Protein AF-A0A6J6LNV3-F1 (afdb_monomer_lite)

InterPro domains:
  IPR013595 Peptidase S33 tripeptidyl aminopeptidase-like, C-terminal [PF08386] (164-241)
  IPR029058 Alpha/Beta hydrolase fold [G3DSA:3.40.50.1820] (48-220)
  IPR029058 Alpha/Beta hydrolase fold [SSF53474] (156-216)

Sequence (371 aa):
MGFDETYNRFGAWCEGNDKCAFTTTDFNADWLALEKELDKNSIVTKSGRFVNHEVLDTATIQAFYGESSWPTLAKALQNARNGKGAGLLALADEYNGRDKKGRYATSSDSRPIINCASGIVDKGSKNPAQMLKTAKEKAPWYYRDAEKSWFEESDCGEPYDDVEPIALKYSGDASIVVIGGEKDPATPFRWAEKMSKNLKGSVLVKFTGEGHGSVGSNVCTSKVARKVFVNKELPTVGKECGVDVPLTEPTWWASTIRNVPGEKFSRFDFGSYFGFPIEEFYSEFFAVKGDVPTTRTAVLSVMEKRGLVNLAPQNDGIDAYIFFENPSKVDEFVGIGFYSEADLAEYELNGNDGPFPGGSTLVVVYTYPLD

Structure (mmCIF, N/CA/C/O backbone):
data_AF-A0A6J6LNV3-F1
#
_entry.id   AF-A0A6J6LNV3-F1
#
loop_
_atom_site.group_PDB
_atom_site.id
_atom_site.type_symbol
_atom_site.label_atom_id
_atom_site.label_alt_id
_atom_site.label_comp_id
_atom_site.label_asym_id
_atom_site.label_entity_id
_atom_site.label_seq_id
_atom_site.pdbx_PDB_ins_code
_atom_site.Cartn_x
_atom_site.Cartn_y
_atom_site.Cartn_z
_atom_site.occupancy
_atom_site.B_iso_or_equiv
_atom_site.auth_seq_id
_atom_site.auth_comp_id
_atom_site.auth_asym_id
_atom_site.auth_atom_id
_atom_site.pdbx_PDB_model_num
ATOM 1 N N . MET A 1 1 ? 11.128 9.297 -8.068 1.00 84.75 1 MET A N 1
ATOM 2 C CA . MET A 1 1 ? 9.881 9.889 -8.608 1.00 84.75 1 MET A CA 1
ATOM 3 C C . MET A 1 1 ? 8.665 9.179 -8.031 1.00 84.75 1 MET A C 1
ATOM 5 O O . MET A 1 1 ? 7.998 9.809 -7.236 1.00 84.75 1 MET A O 1
ATOM 9 N N . GLY A 1 2 ? 8.422 7.887 -8.301 1.00 94.62 2 GLY A N 1
ATOM 10 C CA . GLY A 1 2 ? 7.208 7.198 -7.816 1.00 94.62 2 GLY A CA 1
ATOM 11 C C . GLY A 1 2 ? 6.971 7.271 -6.297 1.00 94.62 2 GLY A C 1
ATOM 12 O O . GLY A 1 2 ? 5.893 7.677 -5.866 1.00 94.62 2 GLY A O 1
ATOM 13 N N . PHE A 1 3 ? 7.984 6.974 -5.475 1.00 97.50 3 PHE A N 1
ATOM 14 C CA . PHE A 1 3 ? 7.884 7.136 -4.014 1.00 97.50 3 PHE A CA 1
ATOM 15 C C . PHE A 1 3 ? 7.635 8.583 -3.562 1.00 97.50 3 PHE A C 1
ATOM 17 O O . PHE A 1 3 ? 6.888 8.799 -2.619 1.00 97.50 3 PHE A O 1
ATOM 24 N N . ASP A 1 4 ? 8.202 9.571 -4.252 1.00 97.62 4 ASP A N 1
ATOM 25 C CA . ASP A 1 4 ? 8.023 10.994 -3.932 1.00 97.62 4 ASP A CA 1
ATOM 26 C C . ASP A 1 4 ? 6.604 11.476 -4.254 1.00 97.62 4 ASP A C 1
ATOM 28 O O . ASP A 1 4 ? 5.954 12.165 -3.475 1.00 97.62 4 ASP A O 1
ATOM 32 N N . GLU A 1 5 ? 6.059 11.037 -5.385 1.00 97.00 5 GLU A N 1
ATOM 33 C CA . GLU A 1 5 ? 4.664 11.301 -5.719 1.00 97.00 5 GLU A CA 1
ATOM 34 C C . GLU A 1 5 ? 3.717 10.601 -4.732 1.00 97.00 5 GLU A C 1
ATOM 36 O O . GLU A 1 5 ? 2.702 11.179 -4.349 1.00 97.00 5 GLU A O 1
ATOM 41 N N . THR A 1 6 ? 4.060 9.391 -4.277 1.00 97.94 6 THR A N 1
ATOM 42 C CA . THR A 1 6 ? 3.284 8.660 -3.257 1.00 97.94 6 THR A CA 1
ATOM 43 C C . THR A 1 6 ? 3.341 9.360 -1.904 1.00 97.94 6 THR A C 1
ATOM 45 O O . THR A 1 6 ? 2.311 9.487 -1.255 1.00 97.94 6 THR A O 1
ATOM 48 N N . TYR A 1 7 ? 4.500 9.901 -1.522 1.00 98.44 7 TYR A N 1
ATOM 49 C CA . TYR A 1 7 ? 4.661 10.738 -0.335 1.00 98.44 7 TYR A CA 1
ATOM 50 C C . TYR A 1 7 ? 3.723 11.949 -0.360 1.00 98.44 7 TYR A C 1
ATOM 52 O O . TYR A 1 7 ? 2.977 12.178 0.590 1.00 98.44 7 TYR A O 1
ATOM 60 N N .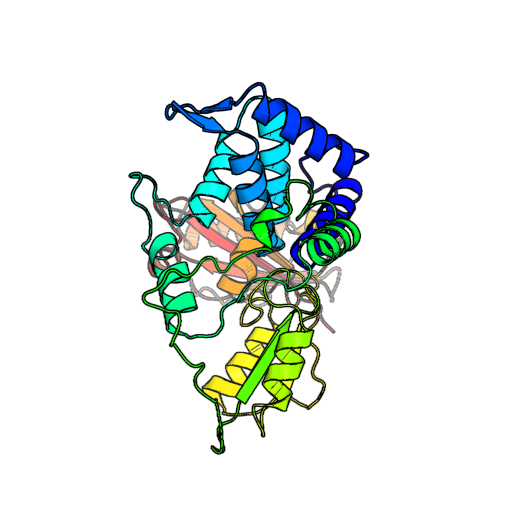 ASN A 1 8 ? 3.673 12.663 -1.487 1.00 97.56 8 ASN A N 1
ATOM 61 C CA . ASN A 1 8 ? 2.768 13.800 -1.656 1.00 97.56 8 ASN A CA 1
ATOM 62 C C . ASN A 1 8 ? 1.285 13.383 -1.614 1.00 97.56 8 ASN A C 1
ATOM 64 O O . ASN A 1 8 ? 0.464 14.080 -1.019 1.00 97.56 8 ASN A O 1
ATOM 68 N N . ARG A 1 9 ? 0.924 12.236 -2.210 1.00 97.62 9 ARG A N 1
ATOM 69 C CA . ARG A 1 9 ? -0.453 11.709 -2.161 1.00 97.62 9 ARG A CA 1
ATOM 70 C C . ARG A 1 9 ? -0.848 11.244 -0.762 1.00 97.62 9 ARG A C 1
ATOM 72 O O . ARG A 1 9 ? -1.972 11.513 -0.350 1.00 97.62 9 ARG A O 1
ATOM 79 N N . PHE A 1 10 ? 0.065 10.621 -0.021 1.00 98.06 10 PHE A N 1
ATOM 80 C CA . PHE A 1 10 ? -0.141 10.270 1.381 1.00 98.06 10 PHE A CA 1
ATOM 81 C C . PHE A 1 10 ? -0.314 11.518 2.252 1.00 98.06 10 PHE A C 1
ATOM 83 O O . PHE A 1 10 ? -1.210 11.542 3.090 1.00 98.06 10 PHE A O 1
ATOM 90 N N . GLY A 1 11 ? 0.477 12.570 2.023 1.00 97.94 11 GLY A N 1
ATOM 91 C CA . GLY A 1 11 ? 0.313 13.852 2.712 1.00 97.94 11 GLY A CA 1
ATOM 92 C C . GLY A 1 11 ? -1.060 14.475 2.466 1.00 97.94 11 GLY A C 1
ATOM 93 O O . GLY A 1 11 ? -1.784 14.754 3.419 1.00 97.94 11 GLY A O 1
ATOM 94 N N . ALA A 1 12 ? -1.475 14.574 1.199 1.00 97.06 12 ALA A N 1
ATOM 95 C CA . ALA A 1 12 ? -2.799 15.078 0.832 1.00 97.06 12 ALA A CA 1
ATOM 96 C C . ALA A 1 12 ? -3.941 14.211 1.393 1.00 97.06 12 ALA A C 1
ATOM 98 O O . ALA A 1 12 ? -4.961 14.732 1.847 1.00 97.06 12 ALA A O 1
ATOM 99 N N . TRP A 1 13 ? -3.772 12.884 1.389 1.00 96.06 13 TRP A N 1
ATOM 100 C CA . TRP A 1 13 ? -4.698 11.969 2.050 1.00 96.06 13 TRP A CA 1
ATOM 101 C C . TRP A 1 13 ? -4.756 12.250 3.548 1.00 96.06 13 TRP A C 1
ATOM 103 O O . TRP A 1 13 ? -5.843 12.337 4.103 1.00 96.06 13 TRP A O 1
ATOM 113 N N . CYS A 1 14 ? -3.614 12.448 4.200 1.00 96.62 14 CYS A N 1
ATOM 114 C CA . CYS A 1 14 ? -3.575 12.650 5.636 1.00 96.62 14 CYS A CA 1
ATOM 115 C C . CYS A 1 14 ? -4.240 13.961 6.077 1.00 96.62 14 CYS A C 1
ATOM 117 O O . CYS A 1 14 ? -4.985 13.979 7.053 1.00 96.62 14 CYS A O 1
ATOM 119 N N . GLU A 1 15 ? -4.018 15.041 5.331 1.00 95.81 15 GLU A N 1
ATOM 120 C CA . GLU A 1 15 ? -4.605 16.357 5.600 1.00 95.81 15 GLU A CA 1
ATOM 121 C C . GLU A 1 15 ? -6.127 16.388 5.367 1.00 95.81 15 GLU A C 1
ATOM 123 O O . GLU A 1 15 ? -6.836 17.178 5.991 1.00 95.81 15 GLU A O 1
ATOM 128 N N . GLY A 1 16 ? -6.640 15.532 4.474 1.00 92.44 16 GLY A N 1
ATOM 129 C CA . GLY A 1 16 ? -8.045 15.518 4.056 1.00 92.44 16 GLY A CA 1
ATOM 130 C C . GLY A 1 16 ? -8.889 14.344 4.562 1.00 92.44 16 GLY A C 1
ATOM 131 O O . GLY A 1 16 ? -10.068 14.271 4.211 1.00 92.44 16 GLY A O 1
ATOM 132 N N . ASN A 1 17 ? -8.327 13.407 5.333 1.00 90.81 17 ASN A N 1
ATOM 133 C CA . ASN A 1 17 ? -8.993 12.150 5.690 1.00 90.81 17 ASN A CA 1
ATOM 134 C C . ASN A 1 17 ? -9.024 11.912 7.207 1.00 90.81 17 ASN A C 1
ATOM 136 O O . ASN A 1 17 ? -7.994 11.907 7.876 1.00 90.81 17 ASN A O 1
ATOM 140 N N . ASP A 1 18 ? -10.212 11.628 7.743 1.00 89.44 18 ASP A N 1
ATOM 141 C CA . ASP A 1 18 ? -10.452 11.368 9.169 1.00 89.44 18 ASP A CA 1
ATOM 142 C C . ASP A 1 18 ? -9.799 10.073 9.683 1.00 89.44 18 ASP A C 1
ATOM 144 O O . ASP A 1 18 ? -9.584 9.915 10.887 1.00 89.44 18 ASP A O 1
ATOM 148 N N . LYS A 1 19 ? -9.429 9.158 8.780 1.00 88.56 19 LYS A N 1
ATOM 149 C CA . LYS A 1 19 ? -8.657 7.954 9.105 1.00 88.56 19 LYS A CA 1
ATOM 150 C C . LYS A 1 19 ? -7.171 8.238 9.309 1.00 88.56 19 LYS A C 1
ATOM 152 O O . LYS A 1 19 ? -6.459 7.343 9.777 1.00 88.56 19 LYS A O 1
ATOM 157 N N . CYS A 1 20 ? -6.672 9.434 8.982 1.00 96.31 20 CYS A N 1
ATOM 158 C CA . CYS A 1 20 ? -5.293 9.771 9.296 1.00 96.31 20 CYS A CA 1
ATOM 159 C C . CYS A 1 20 ? -5.138 10.079 10.785 1.00 96.31 20 CYS A C 1
ATOM 161 O O . CYS A 1 20 ? -5.556 11.115 11.291 1.00 96.31 20 CYS A O 1
ATOM 163 N N . ALA A 1 21 ? -4.474 9.176 11.504 1.00 97.19 21 ALA A N 1
ATOM 164 C CA . ALA A 1 21 ? -4.180 9.371 12.920 1.00 97.19 21 ALA A CA 1
ATOM 165 C C . ALA A 1 21 ? -3.034 10.370 13.179 1.00 97.19 21 ALA A C 1
ATOM 167 O O . ALA A 1 21 ? -2.779 10.703 14.336 1.00 97.19 21 ALA A O 1
ATOM 168 N N . PHE A 1 22 ? -2.322 10.821 12.141 1.00 97.81 22 PHE A N 1
ATOM 169 C CA . PHE A 1 22 ? -1.265 11.819 12.259 1.00 97.81 22 PHE A CA 1
ATOM 170 C C . PHE A 1 22 ? -1.869 13.215 12.205 1.00 97.81 22 PHE A C 1
ATOM 172 O O . PHE A 1 22 ? -2.320 13.669 11.163 1.00 97.81 22 PHE A O 1
ATOM 179 N N . THR A 1 23 ? -1.904 13.897 13.347 1.00 94.75 23 THR A N 1
ATOM 180 C CA . THR A 1 23 ? -2.484 15.237 13.425 1.00 94.75 23 THR A CA 1
ATOM 181 C C . THR A 1 23 ? -1.563 16.236 12.740 1.00 94.75 23 THR A C 1
ATOM 183 O O . THR A 1 23 ? -0.497 16.542 13.268 1.00 94.75 23 THR A O 1
ATOM 186 N N . THR A 1 24 ? -1.954 16.752 11.582 1.00 94.81 24 THR A N 1
ATOM 187 C CA . THR A 1 24 ? -1.143 17.704 10.822 1.00 94.81 24 THR A CA 1
ATOM 188 C C . THR A 1 24 ? -2.021 18.644 10.002 1.00 94.81 24 THR A C 1
ATOM 190 O O . THR A 1 24 ? -3.140 18.295 9.633 1.00 94.81 24 THR A O 1
ATOM 193 N N . THR A 1 25 ? -1.515 19.847 9.744 1.00 93.06 25 THR A N 1
ATOM 194 C CA . THR A 1 25 ? -2.078 20.803 8.773 1.00 93.06 25 THR A CA 1
ATOM 195 C C . THR A 1 25 ? -1.096 21.133 7.646 1.00 93.06 25 THR A C 1
ATOM 197 O O . THR A 1 25 ? -1.439 21.890 6.746 1.00 93.06 25 THR A O 1
ATOM 200 N N . ASP A 1 26 ? 0.133 20.625 7.752 1.00 96.81 26 ASP A N 1
ATOM 201 C CA . ASP A 1 26 ? 1.197 20.681 6.752 1.00 96.81 26 ASP A CA 1
ATOM 202 C C . ASP A 1 26 ? 2.032 19.416 6.959 1.00 96.81 26 ASP A C 1
ATOM 204 O O . ASP A 1 26 ? 2.955 19.373 7.785 1.00 96.81 26 ASP A O 1
ATOM 208 N N . PHE A 1 27 ? 1.641 18.356 6.255 1.00 97.69 27 PHE A N 1
ATOM 209 C CA . PHE A 1 27 ? 2.232 17.037 6.428 1.00 97.69 27 PHE A CA 1
ATOM 210 C C . PHE A 1 27 ? 3.742 17.061 6.182 1.00 97.69 27 PHE A C 1
ATOM 212 O O . PHE A 1 27 ? 4.508 16.443 6.923 1.00 97.69 27 PHE A O 1
ATOM 219 N N . ASN A 1 28 ? 4.179 17.808 5.167 1.00 96.94 28 ASN A N 1
ATOM 220 C CA . ASN A 1 28 ? 5.575 17.852 4.759 1.00 96.94 28 ASN A CA 1
ATOM 221 C C . ASN A 1 28 ? 6.453 18.503 5.82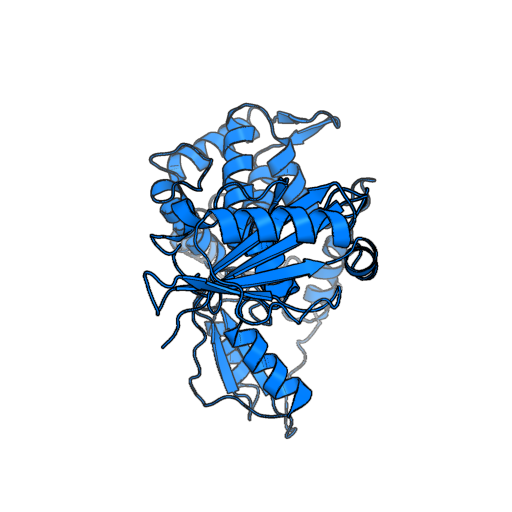7 1.00 96.94 28 ASN A C 1
ATOM 223 O O . ASN A 1 28 ? 7.502 17.956 6.175 1.00 96.94 28 ASN A O 1
ATOM 227 N N . ALA A 1 29 ? 6.028 19.650 6.362 1.00 98.00 29 ALA A N 1
ATOM 228 C CA . ALA A 1 29 ? 6.757 20.324 7.429 1.00 98.00 29 ALA A CA 1
ATOM 229 C C . ALA A 1 29 ? 6.839 19.453 8.690 1.00 98.00 29 ALA A C 1
ATOM 231 O O . ALA A 1 29 ? 7.906 19.326 9.295 1.00 98.00 29 ALA A O 1
ATOM 232 N N . ASP A 1 30 ? 5.730 18.815 9.054 1.00 98.44 30 ASP A N 1
ATOM 233 C CA . ASP A 1 30 ? 5.626 17.986 10.248 1.00 98.44 30 ASP A CA 1
ATOM 234 C C . ASP A 1 30 ? 6.432 16.685 10.165 1.00 98.44 30 ASP A C 1
ATOM 236 O O . ASP A 1 30 ? 7.032 16.266 11.160 1.00 98.44 30 ASP A O 1
ATOM 240 N N . TRP A 1 31 ? 6.456 16.043 8.997 1.00 98.50 31 TRP A N 1
ATOM 241 C CA . TRP A 1 31 ? 7.252 14.841 8.766 1.00 98.50 31 TRP A CA 1
ATOM 242 C C . TRP A 1 31 ? 8.750 15.166 8.820 1.00 98.50 31 TRP A C 1
ATOM 244 O O . TRP A 1 31 ? 9.491 14.497 9.538 1.00 98.50 31 TRP A O 1
ATOM 254 N N . LEU A 1 32 ? 9.192 16.249 8.166 1.00 98.12 32 LEU A N 1
ATOM 255 C CA . LEU A 1 32 ? 10.595 16.698 8.196 1.00 98.12 32 LEU A CA 1
ATOM 256 C C . LEU A 1 32 ? 11.027 17.197 9.586 1.00 98.12 32 LEU A C 1
ATOM 258 O O . LEU A 1 32 ? 12.196 17.102 9.958 1.00 98.12 32 LEU A O 1
ATOM 262 N N . ALA A 1 33 ? 10.105 17.746 10.379 1.00 98.44 33 ALA A N 1
ATOM 263 C CA . ALA A 1 33 ? 10.383 18.087 11.772 1.00 98.44 33 ALA A CA 1
ATOM 264 C C . ALA A 1 33 ? 10.587 16.826 12.625 1.00 98.44 33 ALA A C 1
ATOM 266 O O . ALA A 1 33 ? 11.506 16.781 13.444 1.00 98.44 33 ALA A O 1
ATOM 267 N N . LEU A 1 34 ? 9.754 15.800 12.417 1.00 98.62 34 LEU A N 1
ATOM 268 C CA . LEU A 1 34 ? 9.893 14.512 13.095 1.00 98.62 34 LEU A CA 1
ATOM 269 C C . LEU A 1 34 ? 11.197 13.808 12.707 1.00 98.62 34 LEU A C 1
ATOM 271 O O . LEU A 1 34 ? 11.885 13.303 13.585 1.00 98.62 34 LEU A O 1
ATOM 275 N N . GLU A 1 35 ? 11.555 13.806 11.426 1.00 98.44 35 GLU A N 1
ATOM 276 C CA . GLU A 1 35 ? 12.829 13.278 10.929 1.00 98.44 35 GLU A CA 1
ATOM 277 C C . GLU A 1 35 ? 14.024 13.889 11.678 1.00 98.44 35 GLU A C 1
ATOM 279 O O . GLU A 1 35 ? 14.785 13.160 12.315 1.00 98.44 35 GLU A O 1
ATOM 284 N N . LYS A 1 36 ? 14.140 15.224 11.687 1.00 98.19 36 LYS A N 1
ATOM 285 C CA . LYS A 1 36 ? 15.219 15.941 12.391 1.00 98.19 36 LYS A CA 1
ATOM 286 C C . LYS A 1 36 ? 15.246 15.655 13.888 1.00 98.19 36 LYS A C 1
ATOM 288 O O . LYS A 1 36 ? 16.318 15.583 14.490 1.00 98.19 36 LYS A O 1
ATOM 293 N N . GLU A 1 37 ? 14.075 15.520 14.507 1.00 98.50 37 GLU A N 1
ATOM 294 C CA . GLU A 1 37 ? 13.991 15.179 15.924 1.00 98.50 37 GLU A CA 1
ATOM 295 C C . GLU A 1 37 ? 14.477 13.752 16.188 1.00 98.50 37 GLU A C 1
ATOM 297 O O . GLU A 1 37 ? 15.181 13.539 17.169 1.00 98.50 37 GLU A O 1
ATOM 302 N N . LEU A 1 38 ? 14.166 12.787 15.319 1.00 98.31 38 LEU A N 1
ATOM 303 C CA . LEU A 1 38 ? 14.602 11.395 15.471 1.00 98.31 38 LEU A CA 1
ATOM 304 C C . LEU A 1 38 ? 16.092 11.189 15.161 1.00 98.31 38 LEU A C 1
ATOM 306 O O . LEU A 1 38 ? 16.711 10.317 15.779 1.00 98.31 38 LEU A O 1
ATOM 310 N N . ASP A 1 39 ? 16.670 11.976 14.250 1.00 96.19 39 ASP A N 1
ATOM 311 C CA . ASP A 1 39 ? 18.123 12.023 14.028 1.00 96.19 39 ASP A CA 1
ATOM 312 C C . ASP A 1 39 ? 18.849 12.499 15.296 1.00 96.19 39 ASP A C 1
ATOM 314 O O . ASP A 1 39 ? 19.744 11.838 15.822 1.00 96.19 39 ASP A O 1
ATOM 318 N N . LYS A 1 40 ? 18.376 13.607 15.879 1.00 97.56 40 LYS A N 1
ATOM 319 C CA . LYS A 1 40 ? 18.980 14.190 17.081 1.00 97.56 40 LYS A CA 1
ATOM 320 C C . LYS A 1 40 ? 18.712 13.380 18.354 1.00 97.56 40 LYS A C 1
ATOM 322 O O . LYS A 1 40 ? 19.596 13.236 19.196 1.00 97.56 40 LYS A O 1
ATOM 327 N N . ASN A 1 41 ? 17.478 12.914 18.526 1.00 97.62 41 ASN A N 1
ATOM 328 C CA . ASN A 1 41 ? 16.940 12.326 19.752 1.00 97.62 41 ASN A CA 1
ATOM 329 C C . ASN A 1 41 ? 16.209 11.014 19.427 1.00 97.62 41 ASN A C 1
ATOM 331 O O . ASN A 1 41 ? 14.987 10.903 19.551 1.00 97.62 41 ASN A O 1
ATOM 335 N N . SER A 1 42 ? 16.963 9.996 19.009 1.00 98.19 42 SER A N 1
ATOM 336 C CA . SER A 1 42 ? 16.388 8.699 18.647 1.00 98.19 42 SER A CA 1
ATOM 337 C C . SER A 1 42 ? 15.585 8.072 19.793 1.00 98.19 42 SER A C 1
ATOM 339 O O . SER A 1 42 ? 16.013 8.044 20.950 1.00 98.19 42 SER A O 1
ATOM 341 N N . ILE A 1 43 ? 14.431 7.490 19.468 1.00 98.56 43 ILE A N 1
ATOM 342 C CA . ILE A 1 43 ? 13.587 6.816 20.459 1.00 98.56 43 ILE A CA 1
ATOM 343 C C . ILE A 1 43 ? 14.167 5.433 20.750 1.00 98.56 43 ILE A C 1
ATOM 345 O O . ILE A 1 43 ? 14.332 4.615 19.847 1.00 98.56 43 ILE A O 1
ATOM 349 N N . VAL A 1 44 ? 14.396 5.122 22.024 1.00 97.94 44 VAL A N 1
ATOM 350 C CA . VAL A 1 44 ? 14.756 3.766 22.455 1.00 97.94 44 VAL A CA 1
ATOM 351 C C . VAL A 1 44 ? 13.481 2.988 22.765 1.00 97.94 44 VAL A C 1
ATOM 353 O O . VAL A 1 44 ? 12.730 3.309 23.685 1.00 97.94 44 VAL A O 1
ATOM 356 N N . THR A 1 45 ? 13.204 1.954 21.976 1.00 94.38 45 THR A N 1
ATOM 357 C CA . THR A 1 45 ? 12.046 1.078 22.197 1.00 94.38 45 THR A CA 1
ATOM 358 C C . THR A 1 45 ? 12.238 0.172 23.415 1.00 94.38 45 THR A C 1
ATOM 360 O O . THR A 1 45 ? 13.347 -0.020 23.907 1.00 94.38 45 THR A O 1
ATOM 363 N N . LYS A 1 46 ? 11.160 -0.484 23.873 1.00 91.56 46 LYS A N 1
ATOM 364 C CA . LYS A 1 46 ? 11.230 -1.481 24.961 1.00 91.56 46 LYS A CA 1
ATOM 365 C C . LYS A 1 46 ? 12.187 -2.643 24.672 1.00 91.56 46 LYS A C 1
ATOM 367 O O . LYS A 1 46 ? 12.674 -3.258 25.610 1.00 91.56 46 LYS A O 1
ATOM 372 N N . SER A 1 47 ? 12.454 -2.949 23.398 1.00 89.69 47 SER A N 1
ATOM 373 C CA . SER A 1 47 ? 13.431 -3.975 23.016 1.00 89.69 47 SER A CA 1
ATOM 374 C C . SER A 1 47 ? 14.878 -3.462 23.020 1.00 89.69 47 SER A C 1
ATOM 376 O O . SER A 1 47 ? 15.760 -4.178 22.563 1.00 89.69 47 SER A O 1
ATOM 378 N N . GLY A 1 48 ? 15.123 -2.211 23.426 1.00 94.38 48 GLY A N 1
ATOM 379 C CA . GLY A 1 48 ? 16.437 -1.562 23.384 1.00 94.38 48 GLY A CA 1
ATOM 380 C C . GLY A 1 48 ? 16.884 -1.110 21.990 1.00 94.38 48 GLY A C 1
ATOM 381 O O . GLY A 1 48 ? 18.003 -0.636 21.838 1.00 94.38 48 GLY A O 1
ATOM 382 N N . ARG A 1 49 ? 16.033 -1.250 20.963 1.00 97.00 49 ARG A N 1
ATOM 383 C CA . ARG A 1 49 ? 16.352 -0.832 19.590 1.00 97.00 49 ARG A CA 1
ATOM 384 C C . ARG A 1 49 ? 16.020 0.639 19.387 1.00 97.00 49 ARG A C 1
ATOM 386 O O . ARG A 1 49 ? 14.964 1.087 19.846 1.00 97.00 49 ARG A O 1
ATOM 393 N N . PHE A 1 50 ? 16.902 1.335 18.683 1.00 97.56 50 PHE A N 1
ATOM 394 C CA . PHE A 1 50 ? 16.754 2.742 18.334 1.00 97.56 50 PHE A CA 1
ATOM 395 C C . PHE A 1 50 ? 15.795 2.932 17.158 1.00 97.56 50 PHE A C 1
ATOM 397 O O . PHE A 1 50 ? 15.732 2.103 16.252 1.00 97.56 50 PHE A O 1
ATOM 404 N N . VAL A 1 51 ? 15.065 4.042 17.189 1.00 98.50 51 VAL A N 1
ATOM 405 C CA . VAL A 1 51 ? 14.258 4.566 16.087 1.00 98.50 51 VAL A CA 1
ATOM 406 C C . VAL A 1 51 ? 14.765 5.975 15.807 1.00 98.50 51 VAL A C 1
ATOM 408 O O . VAL A 1 51 ? 14.506 6.888 16.591 1.00 98.50 51 VAL A O 1
ATOM 411 N N . ASN A 1 52 ? 15.540 6.099 14.734 1.00 98.19 52 ASN A N 1
ATOM 412 C CA . ASN A 1 52 ? 16.134 7.331 14.210 1.00 98.19 52 ASN A CA 1
ATOM 413 C C . ASN A 1 52 ? 15.487 7.700 12.858 1.00 98.19 52 ASN A C 1
ATOM 415 O O . ASN A 1 52 ? 14.481 7.087 12.479 1.00 98.19 52 ASN A O 1
ATOM 419 N N . HIS A 1 53 ? 16.038 8.680 12.130 1.00 96.88 53 HIS A N 1
ATOM 420 C CA . HIS A 1 53 ? 15.502 9.063 10.816 1.00 96.88 53 HIS A CA 1
ATOM 421 C C . HIS A 1 53 ? 15.523 7.909 9.802 1.00 96.88 53 HIS A C 1
ATOM 423 O O . HIS A 1 53 ? 14.548 7.735 9.086 1.00 96.88 53 HIS A O 1
ATOM 429 N N . GLU A 1 54 ? 16.546 7.045 9.806 1.00 97.31 54 GLU A N 1
ATOM 430 C CA . GLU A 1 54 ? 16.645 5.922 8.853 1.00 97.31 54 GLU A CA 1
ATOM 431 C C . GLU A 1 54 ? 15.489 4.927 9.028 1.00 97.31 54 GLU A C 1
ATOM 433 O O . GLU A 1 54 ? 14.919 4.408 8.064 1.00 97.31 54 GLU A O 1
ATOM 438 N N . VAL A 1 55 ? 15.093 4.676 10.282 1.00 98.50 55 VAL A N 1
ATOM 439 C CA . VAL A 1 55 ? 13.919 3.847 10.588 1.00 98.50 55 VAL A CA 1
ATOM 440 C C . VAL A 1 55 ? 12.634 4.537 10.126 1.00 98.50 55 VAL A C 1
ATOM 442 O O . VAL A 1 55 ? 11.738 3.859 9.626 1.00 98.50 55 VAL A O 1
ATOM 445 N N . LEU A 1 56 ? 12.532 5.862 10.272 1.00 98.75 56 LEU A N 1
ATOM 446 C CA . LEU A 1 56 ? 11.394 6.636 9.771 1.00 98.75 56 LEU A CA 1
ATOM 447 C C . LEU A 1 56 ? 11.288 6.556 8.238 1.00 98.75 56 LEU A C 1
ATOM 449 O O . LEU A 1 56 ? 10.193 6.296 7.731 1.00 98.75 56 LEU A O 1
ATOM 453 N N . ASP A 1 57 ? 12.392 6.727 7.512 1.00 98.31 57 ASP A N 1
ATOM 454 C CA . ASP A 1 57 ? 12.438 6.601 6.051 1.00 98.31 57 ASP A CA 1
ATOM 455 C C . ASP A 1 57 ? 12.039 5.207 5.593 1.00 98.31 57 ASP A C 1
ATOM 457 O O . ASP A 1 57 ? 11.126 5.052 4.781 1.00 98.31 57 ASP A O 1
ATOM 461 N N . THR A 1 58 ? 12.669 4.184 6.170 1.00 98.38 58 THR A N 1
ATOM 462 C CA . THR A 1 58 ? 12.396 2.784 5.830 1.00 98.38 58 THR A CA 1
ATOM 463 C C . THR A 1 58 ? 10.927 2.439 6.079 1.00 98.38 58 THR A C 1
ATOM 465 O O . THR A 1 58 ? 10.278 1.827 5.233 1.00 98.38 58 THR A O 1
ATOM 468 N N . ALA A 1 59 ? 10.369 2.873 7.214 1.00 98.69 59 ALA A N 1
ATOM 469 C CA . ALA A 1 59 ? 8.961 2.671 7.542 1.00 98.69 59 ALA A CA 1
ATOM 470 C C . ALA A 1 59 ? 8.016 3.391 6.569 1.00 98.69 59 ALA A C 1
ATOM 472 O O . ALA A 1 59 ? 6.986 2.839 6.178 1.00 98.69 59 ALA A O 1
ATOM 473 N N . THR A 1 60 ? 8.368 4.618 6.178 1.00 98.62 60 THR A N 1
ATOM 474 C CA . THR A 1 60 ? 7.594 5.426 5.230 1.00 98.62 60 THR A CA 1
ATOM 475 C C . THR A 1 60 ? 7.600 4.775 3.844 1.00 98.62 60 THR A C 1
ATOM 477 O O . THR A 1 60 ? 6.541 4.573 3.254 1.00 98.62 60 THR A O 1
ATOM 480 N N . ILE A 1 61 ? 8.772 4.343 3.366 1.00 98.25 61 ILE A N 1
ATOM 481 C CA . ILE A 1 61 ? 8.935 3.604 2.109 1.00 98.25 61 ILE A CA 1
ATOM 482 C C . ILE A 1 61 ? 8.136 2.297 2.137 1.00 98.25 61 ILE A C 1
ATOM 484 O O . ILE A 1 61 ? 7.393 2.044 1.191 1.00 98.25 61 ILE A O 1
ATOM 488 N N . GLN A 1 62 ? 8.227 1.500 3.210 1.00 98.06 62 GLN A N 1
ATOM 489 C CA . GLN A 1 62 ? 7.468 0.249 3.344 1.00 98.06 62 GLN A CA 1
ATOM 490 C C . GLN A 1 62 ? 5.971 0.476 3.177 1.00 98.06 62 GLN A C 1
ATOM 492 O O . GLN A 1 62 ? 5.310 -0.209 2.400 1.00 98.06 62 GLN A O 1
ATOM 497 N N . ALA A 1 63 ? 5.430 1.462 3.889 1.00 98.00 63 ALA A N 1
ATOM 498 C CA . ALA A 1 63 ? 4.006 1.745 3.843 1.00 98.00 63 ALA A CA 1
ATOM 499 C C . ALA A 1 63 ? 3.542 2.248 2.467 1.00 98.00 63 ALA A C 1
ATOM 501 O O . ALA A 1 63 ? 2.373 2.097 2.130 1.00 98.00 63 ALA A O 1
ATOM 502 N N . PHE A 1 64 ? 4.430 2.813 1.647 1.00 98.06 64 PHE A N 1
ATOM 503 C CA . PHE A 1 64 ? 4.085 3.264 0.298 1.00 98.06 64 PHE A CA 1
ATOM 504 C C . PHE A 1 64 ? 3.955 2.132 -0.721 1.00 98.06 64 PHE A C 1
ATOM 506 O O . PHE A 1 64 ? 3.354 2.354 -1.770 1.00 98.06 64 PHE A O 1
ATOM 513 N N . TYR A 1 65 ? 4.401 0.910 -0.409 1.00 96.25 65 TYR A N 1
ATOM 514 C CA . TYR A 1 65 ? 4.131 -0.253 -1.260 1.00 96.25 65 TYR A CA 1
ATOM 515 C C . TYR A 1 65 ? 2.636 -0.605 -1.342 1.00 96.25 65 TYR A C 1
ATOM 517 O O . TYR A 1 65 ? 2.237 -1.257 -2.304 1.00 96.25 65 TYR A O 1
ATOM 525 N N . GLY A 1 66 ? 1.790 -0.151 -0.409 1.00 92.44 66 GLY A N 1
ATOM 526 C CA . GLY A 1 66 ? 0.344 -0.373 -0.477 1.00 92.44 66 GLY A CA 1
ATOM 527 C C . GLY A 1 66 ? -0.465 0.647 0.323 1.00 92.44 66 GLY A C 1
ATOM 528 O O . GLY A 1 66 ? -0.197 0.881 1.497 1.00 92.44 66 GLY A O 1
ATOM 529 N N . GLU A 1 67 ? -1.506 1.219 -0.289 1.00 92.00 67 GLU A N 1
ATOM 530 C CA . GLU A 1 67 ? -2.385 2.218 0.350 1.00 92.00 67 GLU A CA 1
ATOM 531 C C . GLU A 1 67 ? -3.073 1.701 1.622 1.00 92.00 67 GLU A C 1
ATOM 533 O O . GLU A 1 67 ? -3.301 2.460 2.563 1.00 92.00 67 GLU A O 1
ATOM 538 N N . SER A 1 68 ? -3.311 0.390 1.721 1.00 87.38 68 SER A N 1
ATOM 539 C CA . SER A 1 68 ? -3.818 -0.253 2.941 1.00 87.38 68 SER A CA 1
ATOM 540 C C . SER A 1 68 ? -2.931 -0.016 4.171 1.00 87.38 68 SER A C 1
ATOM 542 O O . SER A 1 68 ? -3.419 -0.061 5.300 1.00 87.38 68 SER A O 1
ATOM 544 N N . SER A 1 69 ? -1.640 0.270 3.977 1.00 92.81 69 SER A N 1
ATOM 545 C CA . SER A 1 69 ? -0.681 0.537 5.054 1.00 92.81 69 SER A CA 1
ATOM 546 C C . SER A 1 69 ? -0.656 2.003 5.501 1.00 92.81 69 SER A C 1
ATOM 548 O O . SER A 1 69 ? -0.051 2.317 6.528 1.00 92.81 69 SER A O 1
ATOM 550 N N . TRP A 1 70 ? -1.328 2.915 4.792 1.00 96.88 70 TRP A N 1
ATOM 551 C CA . TRP A 1 70 ? -1.313 4.349 5.105 1.00 96.88 70 TRP A CA 1
ATOM 552 C C . TRP A 1 70 ? -1.864 4.680 6.505 1.00 96.88 70 TRP A C 1
ATOM 554 O O . TRP A 1 70 ? -1.191 5.413 7.237 1.00 96.88 70 TRP A O 1
ATOM 564 N N . PRO A 1 71 ? -2.999 4.114 6.972 1.00 96.00 71 PRO A N 1
ATOM 565 C CA . PRO A 1 71 ? -3.458 4.331 8.348 1.00 96.00 71 PRO A CA 1
ATOM 566 C C . PRO A 1 71 ? -2.458 3.831 9.402 1.00 96.00 71 PRO A C 1
ATOM 568 O O . PRO A 1 71 ? -2.278 4.463 10.449 1.00 96.00 71 PRO A O 1
ATOM 571 N N . THR A 1 72 ? -1.771 2.718 9.121 1.00 95.75 72 THR A N 1
ATOM 572 C CA . THR A 1 72 ? -0.724 2.167 9.993 1.00 95.75 72 THR A CA 1
ATOM 573 C C . THR A 1 72 ? 0.459 3.125 10.092 1.00 95.75 72 THR A C 1
ATOM 575 O O . THR A 1 72 ? 0.895 3.429 11.207 1.00 95.75 72 THR A O 1
ATOM 578 N N . LEU A 1 73 ? 0.930 3.662 8.960 1.00 98.62 73 LEU A N 1
ATOM 579 C CA . LEU A 1 73 ? 1.982 4.679 8.938 1.00 98.62 73 LEU A CA 1
ATOM 580 C C . LEU A 1 73 ? 1.553 5.934 9.700 1.00 98.62 73 LEU A C 1
ATOM 582 O O . LEU A 1 73 ? 2.272 6.366 10.595 1.00 98.62 73 LEU A O 1
ATOM 586 N N . ALA A 1 74 ? 0.367 6.481 9.427 1.00 98.69 74 ALA A N 1
ATOM 587 C CA . ALA A 1 74 ? -0.143 7.671 10.110 1.00 98.69 74 ALA A CA 1
ATOM 588 C C . ALA A 1 74 ? -0.150 7.508 11.640 1.00 98.69 74 ALA A C 1
ATOM 590 O O . ALA A 1 74 ? 0.342 8.357 12.388 1.00 98.69 74 ALA A O 1
ATOM 591 N N . LYS A 1 75 ? -0.639 6.363 12.125 1.00 98.44 75 LYS A N 1
ATOM 592 C CA . LYS A 1 75 ? -0.612 6.031 13.554 1.00 98.44 75 LYS A CA 1
ATOM 593 C C . LYS A 1 75 ? 0.817 5.892 14.082 1.00 98.44 75 LYS A C 1
ATOM 595 O O . LYS A 1 75 ? 1.095 6.317 15.205 1.00 98.44 75 LYS A O 1
ATOM 600 N N . ALA A 1 76 ? 1.725 5.295 13.311 1.00 98.69 76 ALA A N 1
ATOM 601 C CA . ALA A 1 76 ? 3.129 5.155 13.684 1.00 98.69 76 ALA A CA 1
ATOM 602 C C . ALA A 1 76 ? 3.842 6.515 13.782 1.00 98.69 76 ALA A C 1
ATOM 604 O O . ALA A 1 76 ? 4.530 6.747 14.775 1.00 98.69 76 ALA A O 1
ATOM 605 N N . LEU A 1 77 ? 3.608 7.430 12.836 1.00 98.81 77 LEU A N 1
ATOM 606 C CA . LEU A 1 77 ? 4.119 8.805 12.854 1.00 98.81 77 LEU A CA 1
ATOM 607 C C . LEU A 1 77 ? 3.626 9.564 14.092 1.00 98.81 77 LEU A C 1
ATOM 609 O O . LEU A 1 77 ? 4.423 10.147 14.829 1.00 98.81 77 LEU A O 1
ATOM 613 N N . GLN A 1 78 ? 2.324 9.489 14.390 1.00 98.69 78 GLN A N 1
ATOM 614 C CA . GLN A 1 78 ? 1.756 10.149 15.570 1.00 98.69 78 GLN A CA 1
ATOM 615 C C . GLN A 1 78 ? 2.313 9.582 16.879 1.00 98.69 78 GLN A C 1
ATOM 617 O O . GLN A 1 78 ? 2.573 10.320 17.831 1.00 98.69 78 GLN A O 1
ATOM 622 N N . ASN A 1 79 ? 2.504 8.266 16.943 1.00 98.50 79 ASN A N 1
ATOM 623 C CA . ASN A 1 79 ? 3.109 7.618 18.099 1.00 98.50 79 ASN A CA 1
ATOM 624 C C . ASN A 1 79 ? 4.577 8.012 18.265 1.00 98.50 79 ASN A C 1
ATOM 626 O O . ASN A 1 79 ? 4.988 8.295 19.389 1.00 98.50 79 ASN A O 1
ATOM 630 N N . ALA A 1 80 ? 5.346 8.078 17.178 1.00 98.50 80 ALA A N 1
ATOM 631 C CA . ALA A 1 80 ? 6.740 8.503 17.206 1.00 98.50 80 ALA A CA 1
ATOM 632 C C . ALA A 1 80 ? 6.873 9.951 17.688 1.00 98.50 80 ALA A C 1
ATOM 634 O O . ALA A 1 80 ? 7.659 10.207 18.597 1.00 98.50 80 ALA A O 1
ATOM 635 N N . ARG A 1 81 ? 6.011 10.861 17.214 1.00 97.81 81 ARG A N 1
ATOM 636 C CA . ARG A 1 81 ? 5.910 12.231 17.748 1.00 97.81 81 ARG A CA 1
ATOM 637 C C . ARG A 1 81 ? 5.652 12.261 19.264 1.00 97.81 81 ARG A C 1
ATOM 639 O O . ARG A 1 81 ? 6.122 13.153 19.956 1.00 97.81 81 ARG A O 1
ATOM 646 N N . ASN A 1 82 ? 4.959 11.253 19.792 1.00 97.56 82 ASN A N 1
ATOM 647 C CA . ASN A 1 82 ? 4.686 11.074 21.221 1.00 97.56 82 ASN A CA 1
ATOM 648 C C . ASN A 1 82 ? 5.735 10.197 21.947 1.00 97.56 82 ASN A C 1
ATOM 650 O O . ASN A 1 82 ? 5.447 9.646 23.014 1.00 97.56 82 ASN A O 1
ATOM 654 N N . GLY A 1 83 ? 6.924 10.001 21.367 1.00 97.50 83 GLY A N 1
ATOM 655 C CA . GLY A 1 83 ? 8.026 9.233 21.960 1.00 97.50 83 GLY A CA 1
ATOM 656 C C . GLY A 1 83 ? 7.867 7.708 21.896 1.00 97.50 83 GLY A C 1
ATOM 657 O O . GLY A 1 83 ? 8.552 6.981 22.613 1.00 97.50 83 GLY A O 1
ATOM 658 N N . LYS A 1 84 ? 6.958 7.185 21.064 1.00 97.81 84 LYS A N 1
ATOM 659 C CA . LYS A 1 84 ? 6.672 5.745 20.924 1.00 97.81 84 LYS A CA 1
ATOM 660 C C . LYS A 1 84 ? 7.007 5.244 19.514 1.00 97.81 84 LYS A C 1
ATOM 662 O O . LYS A 1 84 ? 6.150 5.199 18.640 1.00 97.81 84 LYS A O 1
ATOM 667 N N . GLY A 1 85 ? 8.239 4.778 19.315 1.00 97.50 85 GLY A N 1
ATOM 668 C CA . GLY A 1 85 ? 8.754 4.367 17.999 1.00 97.50 85 GLY A CA 1
ATOM 669 C C . GLY A 1 85 ? 8.403 2.944 17.532 1.00 97.50 85 GLY A C 1
ATOM 670 O O . GLY A 1 85 ? 8.753 2.569 16.419 1.00 97.50 85 GLY A O 1
ATOM 671 N N . ALA A 1 86 ? 7.718 2.130 18.345 1.00 97.12 86 ALA A N 1
ATOM 672 C CA . ALA A 1 86 ? 7.511 0.706 18.041 1.00 97.12 86 ALA A CA 1
ATOM 673 C C . ALA A 1 86 ? 6.771 0.447 16.711 1.00 97.12 86 ALA A C 1
ATOM 675 O O . ALA A 1 86 ? 7.045 -0.554 16.061 1.00 97.12 86 ALA A O 1
ATOM 676 N N . GLY A 1 87 ? 5.864 1.345 16.307 1.00 97.00 87 GLY A N 1
ATOM 677 C CA . GLY A 1 87 ? 5.143 1.236 15.034 1.00 97.00 87 GLY A CA 1
ATOM 678 C C . GLY A 1 87 ? 6.041 1.457 13.814 1.00 97.00 87 GLY A C 1
ATOM 679 O O . GLY A 1 87 ? 6.001 0.656 12.888 1.00 97.00 87 GLY A O 1
ATOM 680 N N . LEU A 1 88 ? 6.893 2.491 13.842 1.00 98.69 88 LEU A N 1
ATOM 681 C CA . LEU A 1 88 ? 7.865 2.737 12.768 1.00 98.69 88 LEU A CA 1
ATOM 682 C C . LEU A 1 88 ? 8.862 1.582 12.676 1.00 98.69 88 LEU A C 1
ATOM 684 O O . LEU A 1 88 ? 9.143 1.081 11.595 1.00 98.69 88 LEU A O 1
ATOM 688 N N . LEU A 1 89 ? 9.329 1.094 13.826 1.00 98.06 89 LEU A N 1
ATOM 689 C CA . LEU A 1 89 ? 10.251 -0.032 13.865 1.00 98.06 89 LEU A CA 1
ATOM 690 C C . LEU A 1 89 ? 9.640 -1.321 13.298 1.00 98.06 89 LEU A C 1
ATOM 692 O O . LEU A 1 89 ? 10.351 -2.087 12.662 1.00 98.06 89 LEU A O 1
ATOM 696 N N . ALA A 1 90 ? 8.342 -1.558 13.503 1.00 97.25 90 ALA A N 1
ATOM 697 C CA . ALA A 1 90 ? 7.657 -2.718 12.936 1.00 97.25 90 ALA A CA 1
ATOM 698 C C . ALA A 1 90 ? 7.574 -2.651 11.400 1.00 97.25 90 ALA A C 1
ATOM 700 O O . ALA A 1 90 ? 7.863 -3.644 10.744 1.00 97.25 90 ALA A O 1
ATOM 701 N N . LEU A 1 91 ? 7.254 -1.482 10.832 1.00 98.12 91 LEU A N 1
ATOM 702 C CA . LEU A 1 91 ? 7.259 -1.272 9.376 1.00 98.12 91 LEU A CA 1
ATOM 703 C C . LEU A 1 91 ? 8.674 -1.411 8.791 1.00 98.12 91 LEU A C 1
ATOM 705 O O . LEU A 1 91 ? 8.864 -2.025 7.746 1.00 98.12 91 LEU A O 1
ATOM 709 N N . ALA A 1 92 ? 9.690 -0.888 9.481 1.00 98.12 92 ALA A N 1
ATOM 710 C CA . ALA A 1 92 ? 11.075 -1.057 9.053 1.00 98.12 92 ALA A CA 1
ATOM 711 C C . ALA A 1 92 ? 11.546 -2.521 9.147 1.00 98.12 92 ALA A C 1
ATOM 713 O O . ALA A 1 92 ? 12.293 -2.985 8.287 1.00 98.12 92 ALA A O 1
ATOM 714 N N . ASP A 1 93 ? 11.111 -3.267 10.166 1.00 96.75 93 ASP A N 1
ATOM 715 C CA . ASP A 1 93 ? 11.381 -4.704 10.273 1.00 96.75 93 ASP A CA 1
ATOM 716 C C . ASP A 1 93 ? 10.737 -5.480 9.119 1.00 96.75 93 ASP A C 1
ATOM 718 O O . ASP A 1 93 ? 11.378 -6.365 8.556 1.00 96.75 93 ASP A O 1
ATOM 722 N N . GLU A 1 94 ? 9.508 -5.125 8.736 1.00 95.81 94 GLU A N 1
ATOM 723 C CA . GLU A 1 94 ? 8.803 -5.721 7.598 1.00 95.81 94 GLU A CA 1
ATOM 724 C C . GLU A 1 94 ? 9.569 -5.508 6.287 1.00 95.81 94 GLU A C 1
ATOM 726 O O . GLU A 1 94 ? 9.859 -6.483 5.592 1.00 95.81 94 GLU A O 1
ATOM 731 N N . TYR A 1 95 ? 9.998 -4.272 6.007 1.00 96.00 95 TYR A N 1
ATOM 732 C CA . TYR A 1 95 ? 10.814 -3.950 4.829 1.00 96.00 95 TYR A CA 1
ATOM 733 C C . TYR A 1 95 ? 12.099 -4.779 4.760 1.00 96.00 95 TYR A C 1
ATOM 735 O O . TYR A 1 95 ? 12.477 -5.302 3.712 1.00 96.00 95 TYR A O 1
ATOM 743 N N . ASN A 1 96 ? 12.773 -4.920 5.902 1.00 94.94 96 ASN A N 1
ATOM 744 C CA . ASN A 1 96 ? 14.041 -5.636 6.002 1.00 94.94 96 ASN A CA 1
ATOM 745 C C . ASN A 1 96 ? 13.873 -7.161 6.130 1.00 94.94 96 ASN A C 1
ATOM 747 O O . ASN A 1 96 ? 14.871 -7.876 6.241 1.00 94.94 96 ASN A O 1
ATOM 751 N N . GLY A 1 97 ? 12.639 -7.676 6.160 1.00 94.81 97 GLY A N 1
ATOM 752 C CA . GLY A 1 97 ? 12.363 -9.097 6.373 1.00 94.81 97 GLY A CA 1
ATOM 753 C C . GLY A 1 97 ? 12.873 -9.613 7.722 1.00 94.81 97 GLY A C 1
ATOM 754 O O . GLY A 1 97 ? 13.338 -10.751 7.813 1.00 94.81 97 GLY A O 1
ATOM 755 N N . ARG A 1 98 ? 12.847 -8.777 8.764 1.00 95.25 98 ARG A N 1
ATOM 756 C CA . ARG A 1 98 ? 13.328 -9.119 10.104 1.00 95.25 98 ARG A CA 1
ATOM 757 C C . ARG A 1 98 ? 12.207 -9.710 10.954 1.00 95.25 98 ARG A C 1
ATOM 759 O O . ARG A 1 98 ? 11.201 -9.062 11.223 1.00 95.25 98 ARG A O 1
ATOM 766 N N . ASP A 1 99 ? 12.404 -10.923 11.458 1.00 90.75 99 ASP A N 1
ATOM 767 C CA . ASP A 1 99 ? 11.414 -11.592 12.300 1.00 90.75 99 ASP A CA 1
ATOM 768 C C . ASP A 1 99 ? 11.480 -11.176 13.786 1.00 90.75 99 ASP A C 1
ATOM 770 O O . ASP A 1 99 ? 12.396 -10.493 14.258 1.00 90.75 99 ASP A O 1
ATOM 774 N N . LYS A 1 100 ? 10.504 -11.649 14.574 1.00 90.38 100 LYS A N 1
ATOM 775 C CA . LYS A 1 100 ? 10.407 -11.381 16.023 1.00 90.38 100 LYS A CA 1
ATOM 776 C C . LYS A 1 100 ? 11.589 -11.932 16.839 1.00 90.38 100 LYS A C 1
ATOM 778 O O . LYS A 1 100 ? 11.826 -11.455 17.946 1.00 90.38 100 LYS A O 1
ATOM 783 N N . LYS A 1 101 ? 12.325 -12.924 16.320 1.00 92.81 101 LYS A N 1
ATOM 784 C CA . LYS A 1 101 ? 13.543 -13.489 16.936 1.00 92.81 101 LYS A CA 1
ATOM 785 C C . LYS A 1 101 ? 14.805 -12.729 16.513 1.00 92.81 101 LYS A C 1
ATOM 787 O O . LYS A 1 101 ? 15.886 -13.017 17.015 1.00 92.81 101 LYS A O 1
ATOM 792 N N . GLY A 1 102 ? 14.667 -11.752 15.619 1.00 93.44 102 GLY A N 1
ATOM 793 C CA . GLY A 1 102 ? 15.747 -10.934 15.098 1.00 93.44 102 GLY A CA 1
ATOM 794 C C . GLY A 1 102 ? 16.559 -11.561 13.979 1.00 93.44 102 GLY A C 1
ATOM 795 O O . GLY A 1 102 ? 17.666 -11.096 13.719 1.00 93.44 102 GLY A O 1
ATOM 796 N N . ARG A 1 103 ? 16.019 -12.589 13.322 1.00 95.06 103 ARG A N 1
ATOM 797 C CA . ARG A 1 103 ? 16.600 -13.169 12.108 1.00 95.06 103 ARG A CA 1
ATOM 798 C C . ARG A 1 103 ? 16.137 -12.357 10.902 1.00 95.06 103 ARG A C 1
ATOM 800 O O . ARG A 1 103 ? 14.987 -11.931 10.877 1.00 95.06 103 ARG A O 1
ATOM 807 N N . TYR A 1 104 ? 17.011 -12.175 9.921 1.00 95.38 104 TYR A N 1
ATOM 808 C CA . TYR A 1 104 ? 16.693 -11.486 8.671 1.00 95.38 104 TYR A CA 1
ATOM 809 C C . TYR A 1 104 ? 16.447 -12.495 7.552 1.00 95.38 104 TYR A C 1
ATOM 811 O O . TYR A 1 104 ? 17.076 -13.556 7.508 1.00 95.38 104 TYR A O 1
ATOM 819 N N . ALA A 1 105 ? 15.530 -12.159 6.652 1.00 93.12 105 ALA A N 1
ATOM 820 C CA . ALA A 1 105 ? 15.408 -12.825 5.369 1.00 93.12 105 ALA A CA 1
ATOM 821 C C . ALA A 1 105 ? 16.665 -12.576 4.523 1.00 93.12 105 ALA A C 1
ATOM 823 O O . ALA A 1 105 ? 17.358 -11.574 4.675 1.00 93.12 105 ALA A O 1
ATOM 824 N N . THR A 1 106 ? 16.936 -13.473 3.579 1.00 94.06 106 THR A N 1
ATOM 825 C CA . THR A 1 106 ? 18.099 -13.357 2.688 1.00 94.06 106 THR A CA 1
ATOM 826 C C . THR A 1 106 ? 17.891 -12.351 1.556 1.00 94.06 106 THR A C 1
ATOM 828 O O . THR A 1 106 ? 18.789 -12.171 0.738 1.00 94.06 106 THR A O 1
ATOM 831 N N . SER A 1 107 ? 16.718 -11.717 1.455 1.00 89.12 107 SER A N 1
ATOM 832 C CA . SER A 1 107 ? 16.368 -10.795 0.367 1.00 89.12 107 SER A CA 1
ATOM 833 C C . SER A 1 107 ? 17.302 -9.587 0.309 1.00 89.12 107 SER A C 1
ATOM 835 O O . SER A 1 107 ? 17.747 -9.229 -0.781 1.00 89.12 107 SER A O 1
ATOM 837 N N . SER A 1 108 ? 17.646 -9.005 1.461 1.00 87.06 108 SER A N 1
ATOM 838 C CA . SER A 1 108 ? 18.556 -7.856 1.553 1.00 87.06 108 SER A CA 1
ATOM 839 C C . SER A 1 108 ? 19.962 -8.175 1.043 1.00 87.06 108 SER A C 1
ATOM 841 O O . SER A 1 108 ? 20.558 -7.336 0.374 1.00 87.06 108 SER A O 1
ATOM 843 N N . ASP A 1 109 ? 20.442 -9.401 1.270 1.00 89.12 109 ASP A N 1
ATOM 844 C CA . ASP A 1 109 ? 21.752 -9.863 0.795 1.00 89.12 109 ASP A CA 1
ATOM 845 C C . ASP A 1 109 ? 21.699 -10.311 -0.674 1.00 89.12 109 ASP A C 1
ATOM 847 O O . ASP A 1 109 ? 22.589 -10.021 -1.471 1.00 89.12 109 ASP A O 1
ATOM 851 N N . SER A 1 110 ? 20.629 -11.011 -1.058 1.00 93.69 110 SER A N 1
ATOM 852 C CA . SER A 1 110 ? 20.505 -11.623 -2.386 1.00 93.69 110 SER A CA 1
ATOM 853 C C . SER A 1 110 ? 20.208 -10.590 -3.470 1.00 93.69 110 SER A C 1
ATOM 855 O O . SER A 1 110 ? 20.693 -10.728 -4.589 1.00 93.69 110 SER A O 1
ATOM 857 N N . ARG A 1 111 ? 19.421 -9.548 -3.166 1.00 91.00 111 ARG A N 1
ATOM 858 C CA . ARG A 1 111 ? 19.017 -8.516 -4.134 1.00 91.00 111 ARG A CA 1
ATOM 859 C C . ARG A 1 111 ? 20.204 -7.816 -4.814 1.00 91.00 111 ARG A C 1
ATOM 861 O O . ARG A 1 111 ? 20.211 -7.812 -6.043 1.00 91.00 111 ARG A O 1
ATOM 868 N N . PRO A 1 112 ? 21.189 -7.232 -4.099 1.00 89.00 112 PRO A N 1
ATOM 869 C CA . PRO A 1 112 ? 22.327 -6.589 -4.758 1.00 89.00 112 PRO A CA 1
ATOM 870 C C . PRO A 1 112 ? 23.136 -7.588 -5.594 1.00 89.00 112 PRO A C 1
ATOM 872 O O . PRO A 1 112 ? 23.466 -7.287 -6.736 1.00 89.00 112 PRO A O 1
ATOM 875 N N . ILE A 1 113 ? 23.359 -8.807 -5.088 1.00 91.38 113 ILE A N 1
ATOM 876 C CA . ILE A 1 113 ? 24.098 -9.858 -5.805 1.00 91.38 113 ILE A CA 1
ATOM 877 C C . ILE A 1 113 ? 23.393 -10.240 -7.113 1.00 91.38 113 ILE A C 1
ATOM 879 O O . ILE A 1 113 ? 24.027 -10.273 -8.164 1.00 91.38 113 ILE A O 1
ATOM 883 N N . ILE A 1 114 ? 22.083 -10.500 -7.070 1.00 92.38 114 ILE A N 1
ATOM 884 C CA . ILE A 1 114 ? 21.288 -10.869 -8.251 1.00 92.38 114 ILE A CA 1
ATOM 885 C C . ILE A 1 114 ? 21.239 -9.712 -9.254 1.00 92.38 114 ILE A C 1
ATOM 887 O O . ILE A 1 114 ? 21.379 -9.945 -10.453 1.00 92.38 114 ILE A O 1
ATOM 891 N N . ASN A 1 115 ? 21.083 -8.471 -8.782 1.00 90.75 115 ASN A N 1
ATOM 892 C CA . ASN A 1 115 ? 21.107 -7.293 -9.648 1.00 90.75 115 ASN A CA 1
ATOM 893 C C . ASN A 1 115 ? 22.452 -7.169 -10.373 1.00 90.75 115 ASN A C 1
ATOM 895 O O . ASN A 1 115 ? 22.460 -7.057 -11.598 1.00 90.75 115 ASN A O 1
ATOM 899 N N . CYS A 1 116 ? 23.574 -7.275 -9.655 1.00 91.94 116 CYS A N 1
ATOM 900 C CA . CYS A 1 116 ? 24.904 -7.235 -10.261 1.00 91.94 116 CYS A CA 1
ATOM 901 C C . CYS A 1 116 ? 25.132 -8.397 -11.23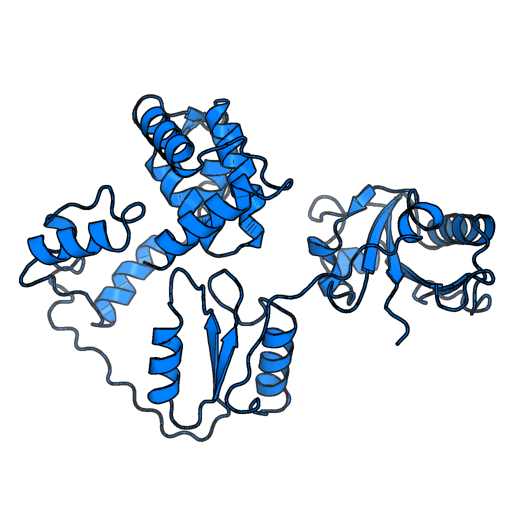8 1.00 91.94 116 CYS A C 1
ATOM 903 O O . CYS A 1 116 ? 25.552 -8.184 -12.373 1.00 91.94 116 CYS A O 1
ATOM 905 N N . ALA A 1 117 ? 24.747 -9.616 -10.854 1.00 92.50 117 ALA A N 1
ATOM 906 C CA . ALA A 1 117 ? 24.846 -10.805 -11.699 1.00 92.50 117 ALA A CA 1
ATOM 907 C C . ALA A 1 117 ? 23.924 -10.776 -12.934 1.00 92.50 117 ALA A C 1
ATOM 909 O O . ALA A 1 117 ? 24.105 -11.579 -13.847 1.00 92.50 117 ALA A O 1
ATOM 910 N N . SER A 1 118 ? 22.937 -9.877 -12.984 1.00 91.62 118 SER A N 1
ATOM 911 C CA . SER A 1 118 ? 22.084 -9.698 -14.164 1.00 91.62 118 SER A CA 1
ATOM 912 C C . SER A 1 118 ? 22.733 -8.848 -15.261 1.00 91.62 118 SER A C 1
ATOM 914 O O . SER A 1 118 ? 22.230 -8.831 -16.383 1.00 91.62 118 SER A O 1
ATOM 916 N N . GLY A 1 119 ? 23.785 -8.087 -14.933 1.00 88.56 119 GLY A N 1
ATOM 917 C CA . GLY A 1 119 ? 24.379 -7.071 -15.808 1.00 88.56 119 GLY A CA 1
ATOM 918 C C . GLY A 1 119 ? 23.513 -5.816 -16.002 1.00 88.56 119 GLY A C 1
ATOM 919 O O . GLY A 1 119 ? 23.975 -4.829 -16.575 1.00 88.56 119 GLY A O 1
ATOM 920 N N . ILE A 1 120 ? 22.259 -5.809 -15.524 1.00 86.00 120 ILE A N 1
ATOM 921 C CA . ILE A 1 120 ? 21.340 -4.661 -15.582 1.00 86.00 120 ILE A CA 1
ATOM 922 C C . ILE A 1 120 ? 21.657 -3.719 -14.415 1.00 86.00 120 ILE A C 1
ATOM 924 O O . ILE A 1 120 ? 20.886 -3.570 -13.468 1.00 86.00 120 ILE A O 1
ATOM 928 N N . VAL A 1 121 ? 22.834 -3.108 -14.481 1.00 81.19 121 VAL A N 1
ATOM 929 C CA . VAL A 1 121 ? 23.383 -2.262 -13.419 1.00 81.19 121 VAL A CA 1
ATOM 930 C C . VAL A 1 121 ? 23.506 -0.821 -13.891 1.00 81.19 121 VAL A C 1
ATOM 932 O O . VAL A 1 121 ? 23.740 -0.552 -15.073 1.00 81.19 121 VAL A O 1
ATOM 935 N N . ASP A 1 122 ? 23.361 0.121 -12.961 1.00 80.00 122 ASP A N 1
ATOM 936 C CA . ASP A 1 122 ? 23.817 1.485 -13.202 1.00 80.00 122 ASP A CA 1
ATOM 937 C C . ASP A 1 122 ? 25.351 1.479 -13.157 1.00 80.00 122 ASP A C 1
ATOM 939 O O . ASP A 1 122 ? 25.943 1.054 -12.165 1.00 80.00 122 ASP A O 1
ATOM 943 N N . LYS A 1 123 ? 25.998 1.892 -14.253 1.00 81.00 123 LYS A N 1
ATOM 944 C CA . LYS A 1 123 ? 27.467 1.967 -14.360 1.00 81.00 123 LYS A CA 1
ATOM 945 C C . LYS A 1 123 ? 28.018 3.305 -13.848 1.00 81.00 123 LYS A C 1
ATOM 947 O O . LYS A 1 123 ? 29.179 3.620 -14.100 1.00 81.00 123 LYS A O 1
ATOM 952 N N . GLY A 1 124 ? 27.184 4.103 -13.186 1.00 85.19 124 GLY A N 1
ATOM 953 C CA . GLY A 1 124 ? 27.512 5.460 -12.786 1.00 85.19 124 GLY A CA 1
ATOM 954 C C . GLY A 1 124 ? 27.287 6.462 -13.918 1.00 85.19 124 GLY A C 1
ATOM 955 O O . GLY A 1 124 ? 27.299 6.164 -15.120 1.00 85.19 124 GLY A O 1
ATOM 956 N N . SER A 1 125 ? 27.057 7.708 -13.526 1.00 89.75 125 SER A N 1
ATOM 957 C CA . SER A 1 125 ? 26.808 8.808 -14.442 1.00 89.75 125 SER A CA 1
ATOM 958 C C . SER A 1 125 ? 28.098 9.406 -14.979 1.00 89.75 125 SER A C 1
ATOM 960 O O . SER A 1 125 ? 29.015 9.727 -14.231 1.00 89.75 125 SER A O 1
ATOM 962 N N . LYS A 1 126 ? 28.113 9.761 -16.268 1.00 92.75 126 LYS A N 1
ATOM 963 C CA . LYS A 1 126 ? 29.151 10.656 -16.815 1.00 92.75 126 LYS A CA 1
ATOM 964 C C . LYS A 1 126 ? 29.025 12.101 -16.309 1.00 92.75 126 LYS A C 1
ATOM 966 O O . LYS A 1 126 ? 29.939 12.896 -16.507 1.00 92.75 126 LYS A O 1
ATOM 971 N N . ASN A 1 127 ? 27.889 12.468 -15.709 1.00 96.06 127 ASN A N 1
ATOM 972 C CA . ASN A 1 127 ? 27.659 13.783 -15.115 1.00 96.06 127 ASN A CA 1
ATOM 973 C C . ASN A 1 127 ? 26.859 13.654 -13.800 1.00 96.06 127 ASN A C 1
ATOM 975 O O . ASN A 1 127 ? 25.677 14.018 -13.746 1.00 96.06 127 ASN A O 1
ATOM 979 N N . PRO A 1 128 ? 27.497 13.144 -12.730 1.00 95.69 128 PRO A N 1
ATOM 980 C CA . PRO A 1 128 ? 26.841 12.860 -11.451 1.00 95.69 128 PRO A CA 1
ATOM 981 C C . PRO A 1 128 ? 26.265 14.121 -10.799 1.00 95.69 128 PRO A C 1
ATOM 983 O O . PRO A 1 128 ? 25.199 14.076 -10.195 1.00 95.69 128 PRO A O 1
ATOM 986 N N . ALA A 1 129 ? 26.898 15.283 -10.995 1.00 97.12 129 ALA A N 1
ATOM 987 C CA . ALA A 1 129 ? 26.392 16.557 -10.486 1.00 97.12 129 ALA A CA 1
ATOM 988 C C . ALA A 1 129 ? 25.051 16.954 -11.133 1.00 97.12 129 ALA A C 1
ATOM 990 O O . ALA A 1 129 ? 24.127 17.385 -10.440 1.00 97.12 129 ALA A O 1
ATOM 991 N N . GLN A 1 130 ? 24.913 16.780 -12.453 1.00 97.38 130 GLN A N 1
ATOM 992 C CA . GLN A 1 130 ? 23.642 17.029 -13.138 1.00 97.38 130 GLN A CA 1
ATOM 993 C C . GLN A 1 130 ? 22.576 15.998 -12.748 1.00 97.38 130 GLN A C 1
ATOM 995 O O . GLN A 1 130 ? 21.402 16.361 -12.630 1.00 97.38 130 GLN A O 1
ATOM 1000 N N . MET A 1 131 ? 22.957 14.734 -12.537 1.00 95.75 131 MET A N 1
ATOM 1001 C CA . MET A 1 131 ? 22.022 13.710 -12.062 1.00 95.75 131 MET A CA 1
ATOM 1002 C C . MET A 1 131 ? 21.517 14.012 -10.657 1.00 95.75 131 MET A C 1
ATOM 1004 O O . MET A 1 131 ? 20.305 14.041 -10.474 1.00 95.75 131 MET A O 1
ATOM 1008 N N . LEU A 1 132 ? 22.404 14.356 -9.721 1.00 96.69 132 LEU A N 1
ATOM 1009 C CA . LEU A 1 132 ? 22.035 14.795 -8.376 1.00 96.69 132 LEU A CA 1
ATOM 1010 C C . LEU A 1 132 ? 21.047 15.966 -8.417 1.00 96.69 132 LEU A C 1
ATOM 1012 O O . LEU A 1 132 ? 19.995 15.914 -7.782 1.00 96.69 132 LEU A O 1
ATOM 1016 N N . LYS A 1 133 ? 21.358 17.005 -9.204 1.00 97.88 133 LYS A N 1
ATOM 1017 C CA . LYS A 1 133 ? 20.469 18.161 -9.381 1.00 97.88 133 LYS A CA 1
ATOM 1018 C C . LYS A 1 133 ? 19.091 17.728 -9.884 1.00 97.88 133 LYS A C 1
ATOM 1020 O O . LYS A 1 133 ? 18.079 18.089 -9.294 1.00 97.88 133 LYS A O 1
ATOM 1025 N N . THR A 1 134 ? 19.056 16.914 -10.937 1.00 96.94 134 THR A N 1
ATOM 1026 C CA . THR A 1 134 ? 17.802 16.427 -11.530 1.00 96.94 134 THR A CA 1
ATOM 1027 C C . THR A 1 134 ? 17.012 15.561 -10.545 1.00 96.94 134 THR A C 1
ATOM 1029 O O . THR A 1 134 ? 15.793 15.678 -10.471 1.00 96.94 134 THR A O 1
ATOM 1032 N N . ALA A 1 135 ? 17.687 14.704 -9.777 1.00 96.00 135 ALA A N 1
ATOM 1033 C CA . ALA A 1 135 ? 17.074 13.828 -8.787 1.00 96.00 135 ALA A CA 1
ATOM 1034 C C . ALA A 1 135 ? 16.396 14.638 -7.673 1.00 96.00 135 ALA A C 1
ATOM 1036 O O . ALA A 1 135 ? 15.209 14.429 -7.419 1.00 96.00 135 ALA A O 1
ATOM 1037 N N . LYS A 1 136 ? 17.100 15.624 -7.096 1.00 97.25 136 LYS A N 1
ATOM 1038 C CA . LYS A 1 136 ? 16.542 16.527 -6.075 1.00 97.25 136 LYS A CA 1
ATOM 1039 C C . LYS A 1 136 ? 15.420 17.419 -6.613 1.00 97.25 136 LYS A C 1
ATOM 1041 O O . LYS A 1 136 ? 14.467 17.684 -5.897 1.00 97.25 136 LYS A O 1
ATOM 1046 N N . GLU A 1 137 ? 15.485 17.853 -7.873 1.00 97.25 137 GLU A N 1
ATOM 1047 C CA . GLU A 1 137 ? 14.400 18.624 -8.502 1.00 97.25 137 GLU A CA 1
ATOM 1048 C C . GLU A 1 137 ? 13.144 17.779 -8.768 1.00 97.25 137 GLU A C 1
ATOM 1050 O O . GLU A 1 137 ? 12.026 18.277 -8.663 1.00 97.25 137 GLU A O 1
ATOM 1055 N N . LYS A 1 138 ? 13.312 16.510 -9.161 1.00 96.56 138 LYS A N 1
ATOM 1056 C CA . LYS A 1 138 ? 12.206 15.628 -9.573 1.00 96.56 138 LYS A CA 1
ATOM 1057 C C . LYS A 1 138 ? 11.589 14.825 -8.436 1.00 96.56 138 LYS A C 1
ATOM 1059 O O . LYS A 1 138 ? 10.486 14.315 -8.605 1.00 96.56 138 LYS A O 1
ATOM 1064 N N . ALA A 1 139 ? 12.322 14.628 -7.353 1.00 97.19 139 ALA A N 1
ATOM 1065 C CA . ALA A 1 139 ? 11.876 13.883 -6.188 1.00 97.19 139 ALA A CA 1
ATOM 1066 C C . ALA A 1 139 ? 12.566 14.448 -4.930 1.00 97.19 139 ALA A C 1
ATOM 1068 O O . ALA A 1 139 ? 13.494 13.827 -4.399 1.00 97.19 139 ALA A O 1
ATOM 1069 N N . PRO A 1 140 ? 12.174 15.670 -4.520 1.00 96.62 140 PRO A N 1
ATOM 1070 C CA . PRO A 1 140 ? 12.841 16.428 -3.470 1.00 96.62 140 PRO A CA 1
ATOM 1071 C C . PRO A 1 140 ? 12.782 15.779 -2.092 1.00 96.62 140 PRO A C 1
ATOM 1073 O O . PRO A 1 140 ? 13.710 16.003 -1.328 1.00 96.62 140 PRO A O 1
ATOM 1076 N N . TRP A 1 141 ? 11.753 14.993 -1.762 1.00 97.19 141 TRP A N 1
ATOM 1077 C CA . TRP A 1 141 ? 11.705 14.250 -0.502 1.00 97.19 141 TRP A CA 1
ATOM 1078 C C . TRP A 1 141 ? 12.565 12.985 -0.581 1.00 97.19 141 TRP A C 1
ATOM 1080 O O . TRP A 1 141 ? 13.376 12.736 0.308 1.00 97.19 141 TRP A O 1
ATOM 1090 N N . TYR A 1 142 ? 12.447 12.209 -1.660 1.00 96.62 142 TYR A N 1
ATOM 1091 C CA . TYR A 1 142 ? 13.143 10.921 -1.770 1.00 96.62 142 TYR A CA 1
ATOM 1092 C C . TYR A 1 142 ? 14.667 11.066 -1.906 1.00 96.62 142 TYR A C 1
ATOM 1094 O O . TYR A 1 142 ? 15.415 10.246 -1.391 1.00 96.62 142 TYR A O 1
ATOM 1102 N N . TYR A 1 143 ? 15.142 12.108 -2.596 1.00 96.75 143 TYR A N 1
ATOM 1103 C CA . TYR A 1 143 ? 16.576 12.364 -2.794 1.00 96.75 143 TYR A CA 1
ATOM 1104 C C . TYR A 1 143 ? 17.113 13.514 -1.931 1.00 96.75 143 TYR A C 1
ATOM 1106 O O . TYR A 1 143 ? 18.174 14.062 -2.242 1.00 96.75 143 TYR A O 1
ATOM 1114 N N . ARG A 1 144 ? 16.411 13.917 -0.864 1.00 95.62 144 ARG A N 1
ATOM 1115 C CA . ARG A 1 144 ? 16.814 15.066 -0.028 1.00 95.62 144 ARG A CA 1
ATOM 1116 C C . ARG A 1 144 ? 18.240 14.941 0.518 1.00 95.62 144 ARG A C 1
ATOM 1118 O O . ARG A 1 144 ? 19.013 15.892 0.368 1.00 95.62 144 ARG A O 1
ATOM 1125 N N . ASP A 1 145 ? 18.618 13.748 0.972 1.00 94.31 145 ASP A N 1
ATOM 1126 C CA . ASP A 1 145 ? 19.948 13.438 1.520 1.00 94.31 145 ASP A CA 1
ATOM 1127 C C . ASP A 1 145 ? 20.910 12.854 0.484 1.00 94.31 145 ASP A C 1
ATOM 1129 O O . ASP A 1 145 ? 22.040 12.500 0.803 1.00 94.31 145 ASP A O 1
ATOM 1133 N N . ALA A 1 146 ? 20.494 12.792 -0.786 1.00 94.94 146 ALA A N 1
ATOM 1134 C CA . ALA A 1 146 ? 21.362 12.295 -1.838 1.00 94.94 146 ALA A CA 1
ATOM 1135 C C . ALA A 1 146 ? 22.609 13.175 -1.969 1.00 94.94 146 ALA A C 1
ATOM 1137 O O . ALA A 1 146 ? 22.538 14.415 -1.949 1.00 94.94 146 ALA A O 1
ATOM 1138 N N . GLU A 1 147 ? 23.737 12.513 -2.184 1.00 96.06 147 GLU A N 1
ATOM 1139 C CA . GLU A 1 147 ? 25.025 13.134 -2.448 1.00 96.06 147 GLU A CA 1
ATOM 1140 C C . GLU A 1 147 ? 25.490 12.827 -3.872 1.00 96.06 147 GLU A C 1
ATOM 1142 O O . GLU A 1 147 ? 24.951 11.967 -4.568 1.00 96.06 147 GLU A O 1
ATOM 1147 N N . LYS A 1 148 ? 26.508 13.556 -4.336 1.00 95.31 148 LYS A N 1
ATOM 1148 C CA . LYS A 1 148 ? 27.063 13.364 -5.682 1.00 95.31 148 LYS A CA 1
ATOM 1149 C C . LYS A 1 148 ? 27.613 11.943 -5.862 1.00 95.31 148 LYS A C 1
ATOM 1151 O O . LYS A 1 148 ? 27.428 11.374 -6.933 1.00 95.31 148 LYS A O 1
ATOM 1156 N N . SER A 1 149 ? 28.234 11.397 -4.816 1.00 93.94 149 SER A N 1
ATOM 1157 C CA . SER A 1 149 ? 28.842 10.061 -4.773 1.00 93.94 149 SER A CA 1
ATOM 1158 C C . SER A 1 149 ? 27.865 8.939 -5.127 1.00 93.94 149 SER A C 1
ATOM 1160 O O . SER A 1 149 ? 28.264 7.979 -5.772 1.00 93.94 149 SER A O 1
ATOM 1162 N N . TRP A 1 150 ? 26.571 9.096 -4.824 1.00 91.88 150 TRP A N 1
ATOM 1163 C CA . TRP A 1 150 ? 25.531 8.104 -5.139 1.00 91.88 150 TRP A CA 1
ATOM 1164 C C . TRP A 1 150 ? 25.325 7.888 -6.646 1.00 91.88 150 TRP A C 1
ATOM 1166 O O . TRP A 1 150 ? 24.649 6.950 -7.051 1.00 91.88 150 TRP A O 1
ATOM 1176 N N . PHE A 1 151 ? 25.850 8.788 -7.481 1.00 92.75 151 PHE A N 1
ATOM 1177 C CA . PHE A 1 151 ? 25.713 8.742 -8.936 1.00 92.75 151 PHE A CA 1
ATOM 1178 C C . PHE A 1 151 ? 27.056 8.570 -9.651 1.00 92.75 151 PHE A C 1
ATOM 1180 O O . PHE A 1 151 ? 27.090 8.648 -10.880 1.00 92.75 151 PHE A O 1
ATOM 1187 N N . GLU A 1 152 ? 28.166 8.441 -8.920 1.00 91.81 152 GLU A N 1
ATOM 1188 C CA . GLU A 1 152 ? 29.513 8.410 -9.501 1.00 91.81 152 GLU A CA 1
ATOM 1189 C C . GLU A 1 152 ? 29.894 7.026 -10.015 1.00 91.81 152 GLU A C 1
ATOM 1191 O O . GLU A 1 152 ? 30.426 6.917 -11.119 1.00 91.81 152 GLU A O 1
ATOM 1196 N N . GLU A 1 153 ? 29.591 5.984 -9.248 1.00 85.50 153 GLU A N 1
ATOM 1197 C CA . GLU A 1 153 ? 30.073 4.626 -9.492 1.00 85.50 153 GLU A CA 1
ATOM 1198 C C . GLU A 1 153 ? 28.933 3.610 -9.383 1.00 85.50 153 GLU A C 1
ATOM 1200 O O . GLU A 1 153 ? 27.839 3.921 -8.911 1.00 85.50 153 GLU A O 1
ATOM 1205 N N . SER A 1 154 ? 29.183 2.397 -9.877 1.00 82.88 154 SER A N 1
ATOM 1206 C CA . SER A 1 154 ? 28.267 1.277 -9.678 1.00 82.88 154 SER A CA 1
ATOM 1207 C C . SER A 1 154 ? 28.386 0.749 -8.252 1.00 82.88 154 SER A C 1
ATOM 1209 O O . SER A 1 154 ? 29.491 0.628 -7.732 1.00 82.88 154 SER A O 1
ATOM 1211 N N . ASP A 1 155 ? 27.269 0.318 -7.666 1.00 83.75 155 ASP A N 1
ATOM 1212 C CA . ASP A 1 155 ? 27.281 -0.450 -6.411 1.00 83.75 155 ASP A CA 1
ATOM 1213 C C . ASP A 1 155 ? 27.825 -1.883 -6.603 1.00 83.75 155 ASP A C 1
ATOM 1215 O O . ASP A 1 155 ? 27.998 -2.637 -5.642 1.00 83.75 155 ASP A O 1
ATOM 1219 N N . CYS A 1 156 ? 28.064 -2.289 -7.852 1.00 86.62 156 CYS A N 1
ATOM 1220 C CA . CYS A 1 156 ? 28.609 -3.591 -8.200 1.00 86.62 156 CYS A CA 1
ATOM 1221 C C . CYS A 1 156 ? 30.139 -3.539 -8.245 1.00 86.62 156 CYS A C 1
ATOM 1223 O O . CYS A 1 156 ? 30.717 -2.686 -8.908 1.00 86.62 156 CYS A O 1
ATOM 1225 N N . GLY A 1 157 ? 30.792 -4.462 -7.534 1.00 81.25 157 GLY A N 1
ATOM 1226 C CA . GLY A 1 157 ? 32.253 -4.576 -7.536 1.00 81.25 157 GLY A CA 1
ATOM 1227 C C . GLY A 1 157 ? 32.814 -5.334 -8.745 1.00 81.25 157 GLY A C 1
ATOM 1228 O O . GLY A 1 157 ? 32.068 -5.997 -9.468 1.00 81.25 157 GLY A O 1
ATOM 1229 N N . GLU A 1 158 ? 34.150 -5.329 -8.852 1.00 84.31 158 GLU A N 1
ATOM 1230 C CA . GLU A 1 158 ? 34.966 -5.948 -9.921 1.00 84.31 158 GLU A CA 1
ATOM 1231 C C . GLU A 1 158 ? 34.475 -7.325 -10.423 1.00 84.31 158 GLU A C 1
ATOM 1233 O O . GLU A 1 158 ? 34.467 -7.536 -11.636 1.00 84.31 158 GLU A O 1
ATOM 1238 N N . PRO A 1 159 ? 33.993 -8.269 -9.577 1.00 87.06 159 PRO A N 1
ATOM 1239 C CA . PRO A 1 159 ? 33.499 -9.561 -10.065 1.00 87.06 159 PRO A CA 1
ATOM 1240 C C . PRO A 1 159 ? 32.338 -9.494 -11.072 1.00 87.06 159 PRO A C 1
ATOM 1242 O O . PRO A 1 159 ? 32.007 -10.522 -11.664 1.00 87.06 159 PRO A O 1
ATOM 1245 N N . TYR A 1 160 ? 31.698 -8.333 -11.243 1.00 88.12 160 TYR A N 1
ATOM 1246 C CA . TYR A 1 160 ? 30.526 -8.145 -12.098 1.00 88.12 160 TYR A CA 1
ATOM 1247 C C . TYR A 1 160 ? 30.755 -7.195 -13.288 1.00 88.12 160 TYR A C 1
ATOM 1249 O O . TYR A 1 160 ? 29.813 -6.954 -14.042 1.00 88.12 160 TYR A O 1
ATOM 1257 N N . ASP A 1 161 ? 31.975 -6.684 -13.494 1.00 83.56 161 ASP A N 1
ATOM 1258 C CA . ASP A 1 161 ? 32.264 -5.659 -14.515 1.00 83.56 161 ASP A CA 1
ATOM 1259 C C . ASP A 1 161 ? 31.975 -6.129 -15.953 1.00 83.56 161 ASP A C 1
ATOM 1261 O O . ASP A 1 161 ? 31.479 -5.357 -16.782 1.00 83.56 161 ASP A O 1
ATOM 1265 N N . ASP A 1 162 ? 32.227 -7.413 -16.223 1.00 86.38 162 ASP A N 1
ATOM 1266 C CA . ASP A 1 162 ? 32.084 -8.045 -17.542 1.00 86.38 162 ASP A CA 1
ATOM 1267 C C . ASP A 1 162 ? 30.749 -8.797 -17.720 1.00 86.38 162 ASP A C 1
ATOM 1269 O O . ASP A 1 162 ? 30.575 -9.578 -18.662 1.00 86.38 162 ASP A O 1
ATOM 1273 N N . VAL A 1 163 ? 29.787 -8.609 -16.808 1.00 89.56 163 VAL A N 1
ATOM 1274 C CA . VAL A 1 163 ? 28.477 -9.262 -16.911 1.00 89.56 163 VAL A CA 1
ATOM 1275 C C . VAL A 1 163 ? 27.599 -8.514 -17.910 1.00 89.56 163 VAL A C 1
ATOM 1277 O O . VAL A 1 163 ? 27.110 -7.413 -17.655 1.00 89.56 163 VAL A O 1
ATOM 1280 N N . GLU A 1 164 ? 27.349 -9.149 -19.050 1.00 88.50 164 GLU A N 1
ATOM 1281 C CA . GLU A 1 164 ? 26.460 -8.617 -20.079 1.00 88.50 164 GLU A CA 1
ATOM 1282 C C . GLU A 1 164 ? 24.988 -8.985 -19.809 1.00 88.50 164 GLU A C 1
ATOM 1284 O O . GLU A 1 164 ? 24.679 -10.162 -19.578 1.00 88.50 164 GLU A O 1
ATOM 1289 N N . PRO A 1 165 ? 24.046 -8.022 -19.892 1.00 88.12 165 PRO A N 1
ATOM 1290 C CA . PRO A 1 165 ? 22.620 -8.303 -19.793 1.00 88.12 165 PRO A CA 1
ATOM 1291 C C . PRO A 1 165 ? 22.144 -9.342 -20.807 1.00 88.12 165 PRO A C 1
ATOM 1293 O O . PRO A 1 165 ? 22.430 -9.262 -22.005 1.00 88.12 165 PRO A O 1
ATOM 1296 N N . ILE A 1 166 ? 21.305 -10.274 -20.354 1.00 83.62 166 ILE A N 1
ATOM 1297 C CA . ILE A 1 166 ? 20.662 -11.235 -21.252 1.00 83.62 166 ILE A CA 1
ATOM 1298 C C . ILE A 1 166 ? 19.658 -10.499 -22.145 1.00 83.62 166 ILE A C 1
ATOM 1300 O O . ILE A 1 166 ? 18.679 -9.914 -21.675 1.00 83.62 166 ILE A O 1
ATOM 1304 N N . ALA A 1 167 ? 19.857 -10.585 -23.461 1.00 81.69 167 ALA A N 1
ATOM 1305 C CA . ALA A 1 167 ? 18.879 -10.109 -24.428 1.00 81.69 167 ALA A CA 1
ATOM 1306 C C . ALA A 1 167 ? 17.618 -10.991 -24.389 1.00 81.69 167 ALA A C 1
ATOM 1308 O O . ALA A 1 167 ? 17.625 -12.143 -24.826 1.00 81.69 167 ALA A O 1
ATOM 1309 N N . LEU A 1 168 ? 16.512 -10.442 -23.887 1.00 74.75 168 LEU A N 1
ATOM 1310 C CA . LEU A 1 168 ? 15.233 -11.145 -23.830 1.00 74.75 168 LEU A CA 1
ATOM 1311 C C . LEU A 1 168 ? 14.529 -11.099 -25.193 1.00 74.75 168 LEU A C 1
ATOM 1313 O O . LEU A 1 168 ? 14.223 -10.028 -25.718 1.00 74.75 168 LEU A O 1
ATOM 1317 N N . LYS A 1 169 ? 14.218 -12.272 -25.754 1.00 80.56 169 LYS A N 1
ATOM 1318 C CA . LYS A 1 169 ? 13.364 -12.417 -26.939 1.00 80.56 169 LYS A CA 1
ATOM 1319 C C . LYS A 1 169 ? 12.269 -13.439 -26.661 1.00 80.56 169 LYS A C 1
ATOM 1321 O O . LYS A 1 169 ? 12.561 -14.576 -26.309 1.00 80.56 169 LYS A O 1
ATOM 1326 N N . TYR A 1 170 ? 11.018 -13.042 -26.873 1.00 83.00 170 TYR A N 1
ATOM 1327 C CA . TYR A 1 170 ? 9.858 -13.923 -26.766 1.00 83.00 170 TYR A CA 1
ATOM 1328 C C . TYR A 1 170 ? 9.201 -14.123 -28.139 1.00 83.00 170 TYR A C 1
ATOM 1330 O O . TYR A 1 170 ? 8.972 -13.159 -28.872 1.00 83.00 170 TYR A O 1
ATOM 1338 N N . SER A 1 171 ? 8.928 -15.378 -28.500 1.00 83.56 171 SER A N 1
ATOM 1339 C CA . SER A 1 171 ? 8.260 -15.764 -29.755 1.00 83.56 171 SER A CA 1
ATOM 1340 C C . SER A 1 171 ? 7.198 -16.848 -29.560 1.00 83.56 171 SER A C 1
ATOM 1342 O O . SER A 1 171 ? 6.832 -17.511 -30.527 1.00 83.56 171 SER A O 1
ATOM 1344 N N . GLY A 1 172 ? 6.759 -17.070 -28.319 1.00 85.31 172 GLY A N 1
ATOM 1345 C CA . GLY A 1 172 ? 5.670 -17.998 -28.023 1.00 85.31 172 GLY A CA 1
ATOM 1346 C C . GLY A 1 172 ? 4.299 -17.388 -28.312 1.00 85.31 172 GLY A C 1
ATOM 1347 O O . GLY A 1 172 ? 4.183 -16.213 -28.658 1.00 85.31 172 GLY A O 1
ATOM 1348 N N . ASP A 1 173 ? 3.267 -18.204 -28.144 1.00 87.00 173 ASP A N 1
ATOM 1349 C CA . ASP A 1 173 ? 1.854 -17.887 -28.371 1.00 87.00 173 ASP A CA 1
ATOM 1350 C C . ASP A 1 173 ? 1.029 -17.876 -27.071 1.00 87.00 173 ASP A C 1
ATOM 1352 O O . ASP A 1 173 ? -0.201 -17.908 -27.107 1.00 87.00 173 ASP A O 1
ATOM 1356 N N . ALA A 1 174 ? 1.688 -17.834 -25.909 1.00 89.12 174 ALA A N 1
ATOM 1357 C CA . ALA A 1 174 ? 0.995 -17.851 -24.629 1.00 89.12 174 ALA A CA 1
ATOM 1358 C C . ALA A 1 174 ? 0.173 -16.570 -24.427 1.00 89.12 174 ALA A C 1
ATOM 1360 O O . ALA A 1 174 ? 0.613 -15.466 -24.756 1.00 89.12 174 ALA A O 1
ATOM 1361 N N . SER A 1 175 ? -0.993 -16.716 -23.796 1.00 92.56 175 SER A N 1
ATOM 1362 C CA . SER A 1 175 ? -1.804 -15.591 -23.332 1.00 92.56 175 SER A CA 1
ATOM 1363 C C . SER A 1 175 ? -1.074 -14.859 -22.205 1.00 92.56 175 SER A C 1
ATOM 1365 O O . SER A 1 175 ? -1.098 -15.287 -21.052 1.00 92.56 175 SER A O 1
ATOM 1367 N N . ILE A 1 176 ? -0.403 -13.758 -22.545 1.00 94.12 176 ILE A N 1
ATOM 1368 C CA . ILE A 1 176 ? 0.338 -12.926 -21.595 1.00 94.12 176 ILE A CA 1
ATOM 1369 C C . ILE A 1 176 ? -0.464 -11.665 -21.292 1.00 94.12 176 ILE A C 1
ATOM 1371 O O . ILE A 1 176 ? -0.859 -10.926 -22.193 1.00 94.12 176 ILE A O 1
ATOM 1375 N N . VAL A 1 177 ? -0.633 -11.370 -20.008 1.00 96.62 177 VAL A N 1
ATOM 1376 C CA . VAL A 1 177 ? -1.149 -10.082 -19.548 1.00 96.62 177 VAL A CA 1
ATOM 1377 C C . VAL A 1 177 ? -0.094 -9.403 -18.696 1.00 96.62 177 VAL A C 1
ATOM 1379 O O . VAL A 1 177 ? 0.462 -10.012 -17.786 1.00 96.62 177 VAL A O 1
ATOM 1382 N N . VAL A 1 178 ? 0.170 -8.135 -18.995 1.00 96.75 178 VAL A N 1
ATOM 1383 C CA . VAL A 1 178 ? 0.994 -7.262 -18.157 1.00 96.75 178 VAL A CA 1
ATOM 1384 C C . VAL A 1 178 ? 0.036 -6.347 -17.409 1.00 96.75 178 VAL A C 1
ATOM 1386 O O . VAL A 1 178 ? -0.682 -5.580 -18.042 1.00 96.75 178 VAL A O 1
ATOM 1389 N N . ILE A 1 179 ? 0.000 -6.427 -16.080 1.00 97.38 179 ILE A N 1
ATOM 1390 C CA . ILE A 1 179 ? -0.764 -5.484 -15.256 1.00 97.38 179 ILE A CA 1
ATOM 1391 C C . ILE A 1 179 ? 0.222 -4.482 -14.664 1.00 97.38 179 ILE A C 1
ATOM 1393 O O . ILE A 1 179 ? 1.151 -4.881 -13.967 1.00 97.38 179 ILE A O 1
ATOM 1397 N N . GLY A 1 180 ? 0.039 -3.198 -14.966 1.00 96.88 180 GLY A N 1
ATOM 1398 C CA . GLY A 1 180 ? 0.855 -2.116 -14.419 1.00 96.88 180 GLY A CA 1
ATOM 1399 C C . GLY A 1 180 ? 0.015 -1.137 -13.608 1.00 96.88 180 GLY A C 1
ATOM 1400 O O . GLY A 1 180 ? -1.050 -0.721 -14.070 1.00 96.88 180 GLY A O 1
ATOM 1401 N N . GLY A 1 181 ? 0.514 -0.739 -12.439 1.00 95.94 181 GLY A N 1
ATOM 1402 C CA . GLY A 1 181 ? -0.080 0.321 -11.627 1.00 95.94 181 GLY A CA 1
ATOM 1403 C C . GLY A 1 181 ? 0.302 1.705 -12.150 1.00 95.94 181 GLY A C 1
ATOM 1404 O O . GLY A 1 181 ? 1.482 2.010 -12.316 1.00 95.94 181 GLY A O 1
ATOM 1405 N N . GLU A 1 182 ? -0.692 2.556 -12.400 1.00 95.94 182 GLU A N 1
ATOM 1406 C CA . GLU A 1 182 ? -0.513 3.968 -12.755 1.00 95.94 182 GLU A CA 1
ATOM 1407 C C . GLU A 1 182 ? 0.284 4.712 -11.685 1.00 95.94 182 GLU A C 1
ATOM 1409 O O . GLU A 1 182 ? 1.147 5.526 -12.009 1.00 95.94 182 GLU A O 1
ATOM 1414 N N . LYS A 1 183 ? 0.013 4.384 -10.421 1.00 96.56 183 LYS A N 1
ATOM 1415 C CA . LYS A 1 183 ? 0.585 5.032 -9.245 1.00 96.56 183 LYS A CA 1
ATOM 1416 C C . LYS A 1 183 ? 1.512 4.106 -8.455 1.00 96.56 183 LYS A C 1
ATOM 1418 O O . LYS A 1 183 ? 1.667 4.255 -7.247 1.00 96.56 183 LYS A O 1
ATOM 1423 N N . ASP A 1 184 ? 2.130 3.152 -9.148 1.00 97.44 184 ASP A N 1
ATOM 1424 C CA . ASP A 1 184 ? 3.120 2.253 -8.563 1.00 97.44 184 ASP A CA 1
ATOM 1425 C C . ASP A 1 184 ? 4.414 3.026 -8.230 1.00 97.44 184 ASP A C 1
ATOM 1427 O O . ASP A 1 184 ? 5.040 3.598 -9.137 1.00 97.44 184 ASP A O 1
ATOM 1431 N N . PRO A 1 185 ? 4.840 3.070 -6.952 1.00 96.88 185 PRO A N 1
ATOM 1432 C CA . PRO A 1 185 ? 6.008 3.844 -6.546 1.00 96.88 185 PRO A CA 1
ATOM 1433 C C . PRO A 1 185 ? 7.340 3.243 -7.010 1.00 96.88 185 PRO A C 1
ATOM 1435 O O . PRO A 1 185 ? 8.312 3.987 -7.184 1.00 96.88 185 PRO A O 1
ATOM 1438 N N . ALA A 1 186 ? 7.391 1.921 -7.190 1.00 96.25 186 ALA A N 1
ATOM 1439 C CA . ALA A 1 186 ? 8.616 1.151 -7.380 1.00 96.25 186 ALA A CA 1
ATOM 1440 C C . ALA A 1 186 ? 8.824 0.756 -8.848 1.00 96.25 186 ALA A C 1
ATOM 1442 O O . ALA A 1 186 ? 9.932 0.883 -9.374 1.00 96.25 186 ALA A O 1
ATOM 1443 N N . THR A 1 187 ? 7.756 0.353 -9.542 1.00 95.12 187 THR A N 1
ATOM 1444 C CA . THR A 1 187 ? 7.763 0.025 -10.974 1.00 95.12 187 THR A CA 1
ATOM 1445 C C . THR A 1 187 ? 6.764 0.890 -11.745 1.00 95.12 187 THR A C 1
ATOM 1447 O O . THR A 1 187 ? 5.679 0.421 -12.086 1.00 95.12 187 THR A O 1
ATOM 1450 N N . PRO A 1 188 ? 7.112 2.156 -12.062 1.00 93.25 188 PRO A N 1
ATOM 1451 C CA . PRO A 1 188 ? 6.181 3.103 -12.673 1.00 93.25 188 PRO A CA 1
ATOM 1452 C C . PRO A 1 188 ? 5.547 2.567 -13.960 1.00 93.25 188 PRO A C 1
ATOM 1454 O O . PRO A 1 188 ? 6.243 1.960 -14.778 1.00 93.25 188 PRO A O 1
ATOM 1457 N N . PHE A 1 189 ? 4.272 2.885 -14.207 1.00 95.69 189 PHE A N 1
ATOM 1458 C CA . PHE A 1 189 ? 3.467 2.351 -15.320 1.00 95.69 189 PHE A CA 1
ATOM 1459 C C . PHE A 1 189 ? 4.158 2.334 -16.692 1.00 95.69 189 PHE A C 1
ATOM 1461 O O . PHE A 1 189 ? 4.044 1.368 -17.447 1.00 95.69 189 PHE A O 1
ATOM 1468 N N . ARG A 1 190 ? 4.963 3.358 -16.996 1.00 95.75 190 ARG A N 1
ATOM 1469 C CA . ARG A 1 190 ? 5.767 3.431 -18.230 1.00 95.75 190 ARG A CA 1
ATOM 1470 C C . ARG A 1 190 ? 6.665 2.209 -18.470 1.00 95.75 190 ARG A C 1
ATOM 1472 O O . ARG A 1 190 ? 7.049 1.932 -19.605 1.00 95.75 190 ARG A O 1
ATOM 1479 N N . TRP A 1 191 ? 7.071 1.502 -17.417 1.00 95.06 191 TRP A N 1
ATOM 1480 C CA . TRP A 1 191 ? 7.839 0.264 -17.519 1.00 95.06 191 TRP A CA 1
ATOM 1481 C C . TRP A 1 191 ? 6.956 -0.910 -17.934 1.00 95.06 191 TRP A C 1
ATOM 1483 O O . TRP A 1 191 ? 7.371 -1.672 -18.803 1.00 95.06 191 TRP A O 1
ATOM 1493 N N . ALA A 1 192 ? 5.724 -0.999 -17.428 1.00 95.94 192 ALA A N 1
ATOM 1494 C CA . ALA A 1 192 ? 4.734 -1.966 -17.901 1.00 95.94 192 ALA A CA 1
ATOM 1495 C C . ALA A 1 192 ? 4.382 -1.734 -19.381 1.00 95.94 192 ALA A C 1
ATOM 1497 O O . ALA A 1 192 ? 4.334 -2.686 -20.161 1.00 95.94 192 ALA A O 1
ATOM 1498 N N . GLU A 1 193 ? 4.251 -0.473 -19.815 1.00 95.56 193 GLU A N 1
ATOM 1499 C CA . GLU A 1 193 ? 4.072 -0.140 -21.236 1.00 95.56 193 GLU A CA 1
ATOM 1500 C C . GLU A 1 193 ? 5.243 -0.634 -22.095 1.00 95.56 193 GLU A C 1
ATOM 1502 O O . GLU A 1 193 ? 5.045 -1.222 -23.160 1.00 95.56 193 GLU A O 1
ATOM 1507 N N . LYS A 1 194 ? 6.483 -0.406 -21.641 1.00 93.50 194 LYS A N 1
ATOM 1508 C CA . LYS A 1 194 ? 7.683 -0.895 -22.334 1.00 93.50 194 LYS A CA 1
ATOM 1509 C C . LYS A 1 194 ? 7.734 -2.420 -22.355 1.00 93.50 194 LYS A C 1
ATOM 1511 O O . LYS A 1 194 ? 8.054 -2.987 -23.396 1.00 93.50 194 LYS A O 1
ATOM 1516 N N . MET A 1 195 ? 7.416 -3.078 -21.245 1.00 92.25 195 MET A N 1
ATOM 1517 C CA . MET A 1 195 ? 7.388 -4.536 -21.153 1.00 92.25 195 MET A CA 1
ATOM 1518 C C . MET A 1 195 ? 6.359 -5.125 -22.118 1.00 92.25 195 MET A C 1
ATOM 1520 O O . MET A 1 195 ? 6.716 -5.985 -22.917 1.00 92.25 195 MET A O 1
ATOM 1524 N N . SER A 1 196 ? 5.129 -4.605 -22.135 1.00 93.00 196 SER A N 1
ATOM 1525 C CA . SER A 1 196 ? 4.089 -5.073 -23.056 1.00 93.00 196 SER A CA 1
ATOM 1526 C C . SER A 1 196 ? 4.467 -4.853 -24.528 1.00 93.00 196 SER A C 1
ATOM 1528 O O . SER A 1 196 ? 4.276 -5.745 -25.351 1.00 93.00 196 SER A O 1
ATOM 1530 N N . LYS A 1 197 ? 5.115 -3.727 -24.867 1.00 90.44 197 LYS A N 1
ATOM 1531 C CA . LYS A 1 197 ? 5.633 -3.481 -26.230 1.00 90.44 197 LYS A CA 1
ATOM 1532 C C . LYS A 1 197 ? 6.690 -4.502 -26.668 1.00 90.44 197 LYS A C 1
ATOM 1534 O O . LYS A 1 197 ? 6.762 -4.824 -27.853 1.00 90.44 197 LYS A O 1
ATOM 1539 N N . ASN A 1 198 ? 7.516 -4.992 -25.741 1.00 88.69 198 ASN A N 1
ATOM 1540 C CA . ASN A 1 198 ? 8.567 -5.973 -26.033 1.00 88.69 198 ASN A CA 1
ATOM 1541 C C . ASN A 1 198 ? 8.064 -7.426 -25.969 1.00 88.69 198 ASN A C 1
ATOM 1543 O O . ASN A 1 198 ? 8.569 -8.286 -26.691 1.00 88.69 198 ASN A O 1
ATOM 1547 N N . LEU A 1 199 ? 7.035 -7.700 -25.166 1.00 89.69 199 LEU A N 1
ATOM 1548 C CA . LEU A 1 199 ? 6.333 -8.981 -25.112 1.00 89.69 199 LEU A CA 1
ATOM 1549 C C . LEU A 1 199 ? 5.214 -9.013 -26.155 1.00 89.69 199 LEU A C 1
ATOM 1551 O O . LEU A 1 199 ? 4.040 -8.787 -25.854 1.00 89.69 199 LEU A O 1
ATOM 1555 N N . LYS A 1 200 ? 5.590 -9.286 -27.409 1.00 85.19 200 LYS A N 1
ATOM 1556 C CA . LYS A 1 200 ? 4.637 -9.405 -28.522 1.00 85.19 200 LYS A CA 1
ATOM 1557 C C . LYS A 1 200 ? 3.512 -10.386 -28.177 1.00 85.19 200 LYS A C 1
ATOM 1559 O O . LYS A 1 200 ? 3.780 -11.479 -27.692 1.00 85.19 200 LYS A O 1
ATOM 1564 N N . GLY A 1 201 ? 2.271 -9.987 -28.453 1.00 88.12 201 GLY A N 1
ATOM 1565 C CA . GLY A 1 201 ? 1.073 -10.775 -28.140 1.00 88.12 201 GLY A CA 1
ATOM 1566 C C . GLY A 1 201 ? 0.521 -10.559 -26.728 1.00 88.12 201 GLY A C 1
ATOM 1567 O O . GLY A 1 201 ? -0.576 -11.028 -26.442 1.00 88.12 201 GLY A O 1
ATOM 1568 N N . SER A 1 202 ? 1.229 -9.822 -25.864 1.00 94.06 202 SER A N 1
ATOM 1569 C CA . SER A 1 202 ? 0.697 -9.456 -24.551 1.00 94.06 202 SER A CA 1
ATOM 1570 C C . SER A 1 202 ? -0.396 -8.387 -24.634 1.00 94.06 202 SER A C 1
ATOM 1572 O O . SER A 1 202 ? -0.391 -7.542 -25.532 1.00 94.06 202 SER A O 1
ATOM 1574 N N . VAL A 1 203 ? -1.303 -8.388 -23.654 1.00 96.81 203 VAL A N 1
ATOM 1575 C CA . VAL A 1 203 ? -2.247 -7.287 -23.417 1.00 96.81 203 VAL A CA 1
ATOM 1576 C C . VAL A 1 203 ? -1.859 -6.549 -22.139 1.00 96.81 203 VAL A C 1
ATOM 1578 O O . VAL A 1 203 ? -1.682 -7.161 -21.087 1.00 96.81 203 VAL A O 1
ATOM 1581 N N . LEU A 1 204 ? -1.729 -5.226 -22.235 1.00 97.50 204 LEU A N 1
ATOM 1582 C CA . LEU A 1 204 ? -1.521 -4.349 -21.086 1.00 97.50 204 LEU A CA 1
ATOM 1583 C C . LEU A 1 204 ? -2.861 -4.036 -20.412 1.00 97.50 204 LEU A C 1
ATOM 1585 O O . LEU A 1 204 ? -3.811 -3.622 -21.078 1.00 97.50 204 LEU A O 1
ATOM 1589 N N . VAL A 1 205 ? -2.899 -4.179 -19.090 1.00 98.12 205 VAL A N 1
ATOM 1590 C CA . VAL A 1 205 ? -3.980 -3.709 -18.223 1.00 98.12 205 VAL A CA 1
ATOM 1591 C C . VAL A 1 205 ? -3.431 -2.623 -17.312 1.00 98.12 205 VAL A C 1
ATOM 1593 O O . VAL A 1 205 ? -2.415 -2.817 -16.640 1.00 98.12 205 VAL A O 1
ATOM 1596 N N . LYS A 1 206 ? -4.112 -1.478 -17.283 1.00 97.88 206 LYS A N 1
ATOM 1597 C CA . LYS A 1 206 ? -3.787 -0.374 -16.379 1.00 97.88 206 LYS A CA 1
ATOM 1598 C C . LYS A 1 206 ? -4.598 -0.509 -15.098 1.00 97.88 206 LYS A C 1
ATOM 1600 O O . LYS A 1 206 ? -5.823 -0.551 -15.160 1.00 97.88 206 LYS A O 1
ATOM 1605 N N . PHE A 1 207 ? -3.931 -0.549 -13.954 1.00 97.12 207 PHE A N 1
ATOM 1606 C CA . PHE A 1 207 ? -4.568 -0.375 -12.652 1.00 97.12 207 PHE A CA 1
ATOM 1607 C C . PHE A 1 207 ? -4.386 1.075 -12.198 1.00 97.12 207 PHE A C 1
ATOM 1609 O O . PHE A 1 207 ? -3.262 1.563 -12.179 1.00 97.12 207 PHE A O 1
ATOM 1616 N N . THR A 1 208 ? -5.463 1.785 -11.863 1.00 95.94 208 THR A N 1
ATOM 1617 C CA . THR A 1 208 ? -5.395 3.230 -11.550 1.00 95.94 208 THR A CA 1
ATOM 1618 C C . THR A 1 208 ? -5.139 3.529 -10.068 1.00 95.94 208 THR A C 1
ATOM 1620 O O . THR A 1 208 ? -5.022 4.695 -9.681 1.00 95.94 208 THR A O 1
ATOM 1623 N N . GLY A 1 209 ? -5.126 2.496 -9.221 1.00 93.19 209 GLY A N 1
ATOM 1624 C CA . GLY A 1 209 ? -4.918 2.626 -7.782 1.00 93.19 209 GLY A CA 1
ATOM 1625 C C . GLY A 1 209 ? -3.459 2.798 -7.376 1.00 93.19 209 GLY A C 1
ATOM 1626 O O . GLY A 1 209 ? -2.546 2.742 -8.202 1.00 93.19 209 GLY A O 1
ATOM 1627 N N . GLU A 1 210 ? -3.276 3.031 -6.081 1.00 94.38 210 GLU A N 1
ATOM 1628 C CA . GLU A 1 210 ? -1.979 3.129 -5.413 1.00 94.38 210 GLU A CA 1
ATOM 1629 C C . GLU A 1 210 ? -1.364 1.744 -5.152 1.00 94.38 210 GLU A C 1
ATOM 1631 O O . GLU A 1 210 ? -2.070 0.737 -5.058 1.00 94.38 210 GLU A O 1
ATOM 1636 N N . GLY A 1 211 ? -0.047 1.719 -4.949 1.00 93.38 211 GLY A N 1
ATOM 1637 C CA . GLY A 1 211 ? 0.682 0.541 -4.477 1.00 93.38 211 GLY A CA 1
ATOM 1638 C C . GLY A 1 211 ? 1.452 -0.208 -5.562 1.00 93.38 211 GLY A C 1
ATOM 1639 O O . GLY A 1 211 ? 1.349 0.072 -6.757 1.00 93.38 211 GLY A O 1
ATOM 1640 N N . HIS A 1 212 ? 2.268 -1.154 -5.114 1.00 96.31 212 HIS A N 1
ATOM 1641 C CA . HIS A 1 212 ? 3.186 -1.927 -5.936 1.00 96.31 212 HIS A CA 1
ATOM 1642 C C . HIS A 1 212 ? 2.716 -3.375 -6.072 1.00 96.31 212 HIS A C 1
ATOM 1644 O O . HIS A 1 212 ? 2.449 -4.048 -5.080 1.00 96.31 212 HIS A O 1
ATOM 1650 N N . GLY A 1 213 ? 2.659 -3.864 -7.313 1.00 91.50 213 GLY A N 1
ATOM 1651 C CA . GLY A 1 213 ? 2.145 -5.199 -7.620 1.00 91.50 213 GLY A CA 1
ATOM 1652 C C . GLY A 1 213 ? 0.615 -5.233 -7.652 1.00 91.50 213 GLY A C 1
ATOM 1653 O O . GLY A 1 213 ? -0.054 -5.334 -6.632 1.00 91.50 213 GLY A O 1
ATOM 1654 N N . SER A 1 214 ? 0.042 -5.164 -8.855 1.00 90.38 214 SER A N 1
ATOM 1655 C CA . SER A 1 214 ? -1.412 -4.999 -9.022 1.00 90.38 214 SER A CA 1
ATOM 1656 C C . SER A 1 214 ? -2.182 -6.303 -9.263 1.00 90.38 214 SER A C 1
ATOM 1658 O O . SER A 1 214 ? -3.401 -6.285 -9.399 1.00 90.38 214 SER A O 1
ATOM 1660 N N . VAL A 1 215 ? -1.511 -7.453 -9.376 1.00 88.31 215 VAL A N 1
ATOM 1661 C CA . VAL A 1 215 ? -2.205 -8.742 -9.540 1.00 88.31 215 VAL A CA 1
ATOM 1662 C C . VAL A 1 215 ? -2.831 -9.125 -8.203 1.00 88.31 215 VAL A C 1
ATOM 1664 O O . VAL A 1 215 ? -2.114 -9.309 -7.228 1.00 88.31 215 VAL A O 1
ATOM 1667 N N . GLY A 1 216 ? -4.158 -9.257 -8.156 1.00 80.00 216 GLY A N 1
ATOM 1668 C CA . GLY A 1 216 ? -4.860 -9.607 -6.918 1.00 80.00 216 GLY A CA 1
ATOM 1669 C C . GLY A 1 216 ? -5.100 -8.433 -5.965 1.00 80.00 216 GLY A C 1
ATOM 1670 O O . GLY A 1 216 ? -5.714 -8.625 -4.924 1.00 80.00 216 GLY A O 1
ATOM 1671 N N . SER A 1 217 ? -4.650 -7.221 -6.311 1.00 82.25 217 SER A N 1
ATOM 1672 C CA . SER A 1 217 ? -4.793 -6.037 -5.453 1.00 82.25 217 SER A CA 1
ATOM 1673 C C . SER A 1 217 ? -6.222 -5.497 -5.389 1.00 82.25 217 SER A C 1
ATOM 1675 O O . SER A 1 217 ? -6.545 -4.725 -4.493 1.00 82.25 217 SER A O 1
ATOM 1677 N N . ASN A 1 218 ? -7.057 -5.844 -6.370 1.00 85.19 218 ASN A N 1
ATOM 1678 C CA . ASN A 1 218 ? -8.449 -5.430 -6.443 1.00 85.19 218 ASN A CA 1
ATOM 1679 C C . ASN A 1 218 ? -9.273 -6.460 -7.230 1.00 85.19 218 ASN A C 1
ATOM 1681 O O . ASN A 1 218 ? -8.726 -7.364 -7.883 1.00 85.19 218 ASN A O 1
ATOM 1685 N N . VAL A 1 219 ? -10.598 -6.346 -7.200 1.00 85.50 219 VAL A N 1
ATOM 1686 C CA . VAL A 1 219 ? -11.463 -7.352 -7.836 1.00 85.50 219 VAL A CA 1
ATOM 1687 C C . VAL A 1 219 ? -11.323 -7.365 -9.355 1.00 85.50 219 VAL A C 1
ATOM 1689 O O . VAL A 1 219 ? -11.328 -8.436 -9.971 1.00 85.50 219 VAL A O 1
ATOM 1692 N N . CYS A 1 220 ? -11.112 -6.210 -9.987 1.00 91.38 220 CYS A N 1
ATOM 1693 C CA . CYS A 1 220 ? -10.914 -6.150 -11.433 1.00 91.38 220 CYS A CA 1
ATOM 1694 C C . CYS A 1 220 ? -9.641 -6.888 -11.880 1.00 91.38 220 CYS A C 1
ATOM 1696 O O . CYS A 1 220 ? -9.716 -7.726 -12.787 1.00 91.38 220 CYS A O 1
ATOM 1698 N N . THR A 1 221 ? -8.488 -6.637 -11.248 1.00 93.31 221 THR A N 1
ATOM 1699 C CA . THR A 1 221 ? -7.230 -7.316 -11.608 1.00 93.31 221 THR A CA 1
ATOM 1700 C C . THR A 1 221 ? -7.261 -8.800 -11.254 1.00 93.31 221 THR A C 1
ATOM 1702 O O . THR A 1 221 ? -6.737 -9.614 -12.015 1.00 93.31 221 THR A O 1
ATOM 1705 N N . SER A 1 222 ? -7.959 -9.180 -10.180 1.00 89.12 222 SER A N 1
ATOM 1706 C CA . SER A 1 222 ? -8.219 -10.582 -9.826 1.00 89.12 222 SER A CA 1
ATOM 1707 C C . SER A 1 222 ? -9.050 -11.301 -10.893 1.00 89.12 222 SER A C 1
ATOM 1709 O O . SER A 1 222 ? -8.693 -12.396 -11.334 1.00 89.12 222 SER A O 1
ATOM 1711 N N . LYS A 1 223 ? -10.133 -10.673 -11.379 1.00 89.31 223 LYS A N 1
ATOM 1712 C CA . LYS A 1 223 ? -10.972 -11.207 -12.469 1.00 89.31 223 LYS A CA 1
ATOM 1713 C C . LYS A 1 223 ? -10.164 -11.353 -13.768 1.00 89.31 223 LYS A C 1
ATOM 1715 O O . LYS A 1 223 ? -10.327 -12.353 -14.468 1.00 89.31 223 LYS A O 1
ATOM 1720 N N . VAL A 1 224 ? -9.268 -10.409 -14.073 1.00 94.62 224 VAL A N 1
ATOM 1721 C CA . VAL A 1 224 ? -8.327 -10.520 -15.205 1.00 94.62 224 VAL A CA 1
ATOM 1722 C C . VAL A 1 224 ? -7.386 -11.712 -15.019 1.00 94.62 224 VAL A C 1
ATOM 1724 O O . VAL A 1 224 ? -7.321 -12.570 -15.897 1.00 94.62 224 VAL A O 1
ATOM 1727 N N . ALA A 1 225 ? -6.702 -11.806 -13.876 1.00 92.06 225 ALA A N 1
ATOM 1728 C CA . ALA A 1 225 ? -5.764 -12.889 -13.592 1.00 92.06 225 ALA A CA 1
ATOM 1729 C C . ALA A 1 225 ? -6.442 -14.264 -13.675 1.00 92.06 225 ALA A C 1
ATOM 1731 O O . ALA A 1 225 ? -5.931 -15.168 -14.334 1.00 92.06 225 ALA A O 1
ATOM 1732 N N . ARG A 1 226 ? -7.642 -14.406 -13.096 1.00 89.00 226 ARG A N 1
ATOM 1733 C CA . ARG A 1 226 ? -8.435 -15.640 -13.166 1.00 89.00 226 ARG A CA 1
ATOM 1734 C C . ARG A 1 226 ? -8.756 -16.039 -14.605 1.00 89.00 226 ARG A C 1
ATOM 1736 O O . ARG A 1 226 ? -8.580 -17.203 -14.951 1.00 89.00 226 ARG A O 1
ATOM 1743 N N . LYS A 1 227 ? -9.204 -15.105 -15.453 1.00 92.75 227 LYS A N 1
ATOM 1744 C CA . LYS A 1 227 ? -9.494 -15.397 -16.870 1.00 92.75 227 LYS A CA 1
ATOM 1745 C C . LYS A 1 227 ? -8.260 -15.901 -17.616 1.00 92.75 227 LYS A C 1
ATOM 1747 O O . LYS A 1 227 ? -8.359 -16.861 -18.375 1.00 92.75 227 LYS A O 1
ATOM 1752 N N . VAL A 1 228 ? -7.096 -15.313 -17.351 1.00 93.50 228 VAL A N 1
ATOM 1753 C CA . VAL A 1 228 ? -5.838 -15.741 -17.975 1.00 93.50 228 VAL A CA 1
ATOM 1754 C C . VAL A 1 228 ? -5.405 -17.113 -17.458 1.00 93.50 228 VAL A C 1
ATOM 1756 O O . VAL A 1 228 ? -5.122 -18.000 -18.256 1.00 93.50 228 VAL A O 1
ATOM 1759 N N . PHE A 1 229 ? -5.380 -17.331 -16.142 1.00 90.38 229 PHE A N 1
ATOM 1760 C CA . PHE A 1 229 ? -4.874 -18.584 -15.575 1.00 90.38 229 PHE A CA 1
ATOM 1761 C C . PHE A 1 229 ? -5.809 -19.776 -15.787 1.00 90.38 229 PHE A C 1
ATOM 1763 O O . PHE A 1 229 ? -5.333 -20.881 -16.038 1.00 90.38 229 PHE A O 1
ATOM 1770 N N . VAL A 1 230 ? -7.124 -19.566 -15.701 1.00 91.75 230 VAL A N 1
ATOM 1771 C CA . VAL A 1 230 ? -8.116 -20.648 -15.798 1.00 91.75 230 VAL A CA 1
ATOM 1772 C C . VAL A 1 230 ? -8.551 -20.867 -17.243 1.00 91.75 230 VAL A C 1
ATOM 1774 O O . VAL A 1 230 ? -8.549 -22.000 -17.720 1.00 91.75 230 VAL A O 1
ATOM 1777 N N . ASN A 1 231 ? -8.881 -19.789 -17.958 1.00 91.56 231 ASN A N 1
ATOM 1778 C CA . ASN A 1 231 ? -9.478 -19.881 -19.294 1.00 91.56 231 ASN A CA 1
ATOM 1779 C C . ASN A 1 231 ? -8.471 -19.612 -20.421 1.00 91.56 231 ASN A C 1
ATOM 1781 O O . ASN A 1 231 ? -8.804 -19.814 -21.585 1.00 91.56 231 ASN A O 1
ATOM 1785 N N . LYS A 1 232 ? -7.249 -19.150 -20.106 1.00 93.56 232 LYS A N 1
ATOM 1786 C CA . LYS A 1 232 ? -6.257 -18.670 -21.091 1.00 93.56 232 LYS A CA 1
ATOM 1787 C C . LYS A 1 232 ? -6.782 -17.521 -21.955 1.00 93.56 232 LYS A C 1
ATOM 1789 O O . LYS A 1 232 ? -6.300 -17.300 -23.064 1.00 93.56 232 LYS A O 1
ATOM 1794 N N . GLU A 1 233 ? -7.744 -16.764 -21.438 1.00 94.62 233 GLU A N 1
ATOM 1795 C CA . GLU A 1 233 ? -8.381 -15.657 -22.144 1.00 94.62 233 GLU A CA 1
ATOM 1796 C C . GLU A 1 233 ? -7.667 -14.337 -21.861 1.00 94.62 233 GLU A C 1
ATOM 1798 O O . GLU A 1 233 ? -7.410 -13.982 -20.708 1.00 94.62 233 GLU A O 1
ATOM 1803 N N . LEU A 1 234 ? -7.394 -13.580 -22.923 1.00 95.56 234 LEU A N 1
ATOM 1804 C CA . LEU A 1 234 ? -6.878 -12.222 -22.818 1.00 95.56 234 LEU A CA 1
ATOM 1805 C C . LEU A 1 234 ? -8.023 -11.226 -22.558 1.00 95.56 234 LEU A C 1
ATOM 1807 O O . LEU A 1 234 ? -9.114 -11.380 -23.112 1.00 95.56 234 LEU A O 1
ATOM 1811 N N . PRO A 1 235 ? -7.796 -10.176 -21.748 1.00 95.56 235 PRO A N 1
ATOM 1812 C CA . PRO A 1 235 ? -8.735 -9.072 -21.634 1.00 95.56 235 PRO A CA 1
ATOM 1813 C C . PRO A 1 235 ? -8.767 -8.254 -22.932 1.00 95.56 235 PRO A C 1
ATOM 1815 O O . PRO A 1 235 ? -7.868 -8.332 -23.771 1.00 95.56 235 PRO A O 1
ATOM 1818 N N . THR A 1 236 ? -9.792 -7.416 -23.080 1.00 94.62 236 THR A N 1
ATOM 1819 C CA . THR A 1 236 ? -9.861 -6.440 -24.171 1.00 94.62 236 THR A CA 1
ATOM 1820 C C . THR A 1 236 ? -8.658 -5.494 -24.126 1.00 94.62 236 THR A C 1
ATO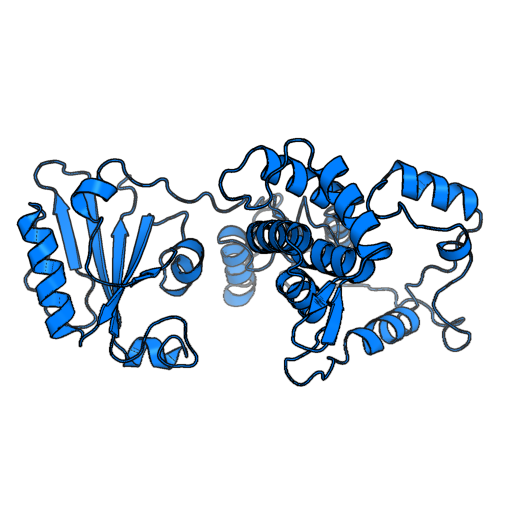M 1822 O O . THR A 1 236 ? -8.240 -5.056 -23.053 1.00 94.62 236 THR A O 1
ATOM 1825 N N . VAL A 1 237 ? -8.114 -5.144 -25.292 1.00 94.88 237 VAL A N 1
ATOM 1826 C CA . VAL A 1 237 ? -7.049 -4.136 -25.403 1.00 94.88 237 VAL A CA 1
ATOM 1827 C C . VAL A 1 237 ? -7.528 -2.803 -24.824 1.00 94.88 237 VAL A C 1
ATOM 1829 O O . VAL A 1 237 ? -8.648 -2.375 -25.095 1.00 94.88 237 VAL A O 1
ATOM 1832 N N . GLY A 1 238 ? -6.676 -2.153 -24.027 1.00 93.31 238 GLY A N 1
ATOM 1833 C CA . GLY A 1 238 ? -7.018 -0.904 -23.341 1.00 93.31 238 GLY A CA 1
ATOM 1834 C C . GLY A 1 238 ? -7.868 -1.101 -22.085 1.00 93.31 238 GLY A C 1
ATOM 1835 O O . GLY A 1 238 ? -8.455 -0.143 -21.594 1.00 93.31 238 GLY A O 1
ATOM 1836 N N . LYS A 1 239 ? -7.963 -2.330 -21.560 1.00 97.19 239 LYS A N 1
ATOM 1837 C CA . LYS A 1 239 ? -8.650 -2.595 -20.295 1.00 97.19 239 LYS A CA 1
ATOM 1838 C C . LYS A 1 239 ? -8.000 -1.798 -19.163 1.00 97.19 239 LYS A C 1
ATOM 1840 O O . LYS A 1 239 ? -6.826 -1.978 -18.843 1.00 97.19 239 LYS A O 1
ATOM 1845 N N . GLU A 1 240 ? -8.820 -0.986 -18.512 1.00 97.06 240 GLU A N 1
ATOM 1846 C CA . GLU A 1 240 ? -8.484 -0.332 -17.255 1.00 97.06 240 GLU A CA 1
ATOM 1847 C C . GLU A 1 240 ? -9.235 -0.998 -16.094 1.00 97.06 240 GLU A C 1
ATOM 1849 O O . GLU A 1 240 ? -10.379 -1.461 -16.228 1.00 97.06 240 GLU A O 1
ATOM 1854 N N . CYS A 1 241 ? -8.552 -1.071 -14.959 1.00 95.56 241 CYS A N 1
ATOM 1855 C CA . CYS A 1 241 ? -9.076 -1.488 -13.674 1.00 95.56 241 CYS A CA 1
ATOM 1856 C C . CYS A 1 241 ? -8.974 -0.307 -12.708 1.00 95.56 241 CYS A C 1
ATOM 1858 O O . CYS A 1 241 ? -7.876 0.136 -12.372 1.00 95.56 241 CYS A O 1
ATOM 1860 N N . GLY A 1 242 ? -10.134 0.194 -12.283 1.00 92.31 242 GLY A N 1
ATOM 1861 C CA . GLY A 1 242 ? -10.233 1.195 -11.228 1.00 92.31 242 GLY A CA 1
ATOM 1862 C C . GLY A 1 242 ? -9.878 0.625 -9.856 1.00 92.31 242 GLY A C 1
ATOM 1863 O O . GLY A 1 242 ? -9.720 -0.591 -9.703 1.00 92.31 242 GLY A O 1
ATOM 1864 N N . VAL A 1 243 ? -9.797 1.508 -8.861 1.00 89.94 243 VAL A N 1
ATOM 1865 C CA . VAL A 1 243 ? -9.848 1.112 -7.447 1.00 89.94 243 VAL A CA 1
ATOM 1866 C C . VAL A 1 243 ? -11.216 0.518 -7.124 1.00 89.94 243 VAL A C 1
ATOM 1868 O O . VAL A 1 243 ? -12.220 0.926 -7.714 1.00 89.94 243 VAL A O 1
ATOM 1871 N N . ASP A 1 244 ? -11.257 -0.431 -6.192 1.00 86.69 244 ASP A N 1
ATOM 1872 C CA . ASP A 1 244 ? -12.531 -0.945 -5.697 1.00 86.69 244 ASP A CA 1
ATOM 1873 C C . ASP A 1 244 ? -13.233 0.188 -4.941 1.00 86.69 244 ASP A C 1
ATOM 1875 O O . ASP A 1 244 ? -12.663 0.799 -4.035 1.00 86.69 244 ASP A O 1
ATOM 1879 N N . VAL A 1 245 ? -14.453 0.516 -5.363 1.00 85.06 245 VAL A N 1
ATOM 1880 C CA . VAL A 1 245 ? -15.262 1.559 -4.731 1.00 85.06 245 VAL A CA 1
ATOM 1881 C C . VAL A 1 245 ? -16.177 0.867 -3.734 1.00 85.06 245 VAL A C 1
ATOM 1883 O O . VAL A 1 245 ? -17.095 0.163 -4.153 1.00 85.06 245 VAL A O 1
ATOM 1886 N N . PRO A 1 246 ? -15.955 1.037 -2.421 1.00 84.69 246 PRO A N 1
ATOM 1887 C CA . PRO A 1 246 ? -16.777 0.367 -1.435 1.00 84.69 246 PRO A CA 1
ATOM 1888 C C . PRO A 1 246 ? -18.206 0.904 -1.505 1.00 84.69 246 PRO A C 1
ATOM 1890 O O . PRO A 1 246 ? -18.405 2.120 -1.537 1.00 84.69 246 PRO A O 1
ATOM 1893 N N . LEU A 1 247 ? -19.202 0.021 -1.430 1.00 85.81 247 LEU A N 1
ATOM 1894 C CA . LEU A 1 247 ? -20.591 0.445 -1.272 1.00 85.81 247 LEU A CA 1
ATOM 1895 C C . LEU A 1 247 ? -20.740 1.325 -0.030 1.00 85.81 247 LEU A C 1
ATOM 1897 O O . LEU A 1 247 ? -20.132 1.061 1.010 1.00 85.81 247 LEU A O 1
ATOM 1901 N N . THR A 1 248 ? -21.528 2.390 -0.133 1.00 86.31 248 THR A N 1
ATOM 1902 C CA . THR A 1 248 ? -21.808 3.251 1.022 1.00 86.31 248 THR A CA 1
ATOM 1903 C C . THR A 1 248 ? -22.714 2.527 2.011 1.00 86.31 248 THR A C 1
ATOM 1905 O O . THR A 1 248 ? -23.485 1.652 1.622 1.00 86.31 248 THR A O 1
ATOM 1908 N N . GLU A 1 249 ? -22.599 2.865 3.299 1.00 87.31 249 GLU A N 1
ATOM 1909 C CA . GLU A 1 249 ? -23.537 2.350 4.299 1.00 87.31 249 GLU A CA 1
ATOM 1910 C C . GLU A 1 249 ? -24.955 2.790 3.928 1.00 87.31 249 GLU A C 1
ATOM 1912 O O . GLU A 1 249 ? -25.196 4.000 3.830 1.00 87.31 249 GLU A O 1
ATOM 1917 N N . PRO A 1 250 ? -25.898 1.850 3.735 1.00 85.81 250 PRO A N 1
ATOM 1918 C CA . PRO A 1 250 ? -27.285 2.216 3.517 1.00 85.81 250 PRO A CA 1
ATOM 1919 C C . PRO A 1 250 ? -27.803 3.040 4.696 1.00 85.81 250 PRO A C 1
ATOM 1921 O O . PRO A 1 250 ? -27.541 2.726 5.856 1.00 85.81 250 PRO A O 1
ATOM 1924 N N . THR A 1 251 ? -28.593 4.076 4.426 1.00 86.75 251 THR A N 1
ATOM 1925 C CA . THR A 1 251 ? -29.085 4.998 5.469 1.00 86.75 251 THR A CA 1
ATOM 1926 C C . THR A 1 251 ? -29.909 4.304 6.560 1.00 86.75 251 THR A C 1
ATOM 1928 O O . THR A 1 251 ? -29.969 4.780 7.692 1.00 86.75 251 THR A O 1
ATOM 1931 N N . TRP A 1 252 ? -30.520 3.163 6.234 1.00 83.50 252 TRP A N 1
ATOM 1932 C CA . TRP A 1 252 ? -31.290 2.312 7.142 1.00 83.50 252 TRP A CA 1
ATOM 1933 C C . TRP A 1 252 ? -30.441 1.285 7.903 1.00 83.50 252 TRP A C 1
ATOM 1935 O O . TRP A 1 252 ? -30.923 0.679 8.864 1.00 83.50 252 TRP A O 1
ATOM 1945 N N . TRP A 1 253 ? -29.188 1.062 7.499 1.00 86.69 253 TRP A N 1
ATOM 1946 C CA . TRP A 1 253 ? -28.344 0.000 8.044 1.00 86.69 253 TRP A CA 1
ATOM 1947 C C . TRP A 1 253 ? -28.118 0.181 9.543 1.00 86.69 253 TRP A C 1
ATOM 1949 O O . TRP A 1 253 ? -28.319 -0.736 10.340 1.00 86.69 253 TRP A O 1
ATOM 1959 N N . ALA A 1 254 ? -27.798 1.407 9.956 1.00 83.06 254 ALA A N 1
ATOM 1960 C CA . ALA A 1 254 ? -27.555 1.746 11.349 1.00 83.06 254 ALA A CA 1
ATOM 1961 C C . ALA A 1 254 ? -28.755 1.460 12.271 1.00 83.06 254 ALA A C 1
ATOM 1963 O O . ALA A 1 254 ? -28.577 0.985 13.389 1.00 83.06 254 ALA A O 1
ATOM 1964 N N . SER A 1 255 ? -29.980 1.744 11.826 1.00 78.25 255 SER A N 1
ATOM 1965 C CA . SER A 1 255 ? -31.182 1.510 12.636 1.00 78.25 255 SER A CA 1
ATOM 1966 C C . SER A 1 255 ? -31.589 0.037 12.685 1.00 78.25 255 SER A C 1
ATOM 1968 O O . SER A 1 255 ? -32.265 -0.378 13.624 1.00 78.25 255 SER A O 1
ATOM 1970 N N . THR A 1 256 ? -31.175 -0.745 11.688 1.00 75.38 256 THR A N 1
ATOM 1971 C CA . THR A 1 256 ? -31.703 -2.094 11.444 1.00 75.38 256 THR A CA 1
ATOM 1972 C C . THR A 1 256 ? -30.707 -3.187 11.802 1.00 75.38 256 THR A C 1
ATOM 1974 O O . THR A 1 256 ? -31.111 -4.253 12.254 1.00 75.38 256 THR A O 1
ATOM 1977 N N . ILE A 1 257 ? -29.407 -2.938 11.653 1.00 78.00 257 ILE A N 1
ATOM 1978 C CA . ILE A 1 257 ? -28.347 -3.933 11.854 1.00 78.00 257 ILE A CA 1
ATOM 1979 C C . ILE A 1 257 ? -27.467 -3.589 13.053 1.00 78.00 257 ILE A C 1
ATOM 1981 O O . ILE A 1 257 ? -27.154 -4.480 13.843 1.00 78.00 257 ILE A O 1
ATOM 1985 N N . ARG A 1 258 ? -27.134 -2.311 13.270 1.00 70.75 258 ARG A N 1
ATOM 1986 C CA . ARG A 1 258 ? -26.201 -1.888 14.332 1.00 70.75 258 ARG A CA 1
ATOM 1987 C C . ARG A 1 258 ? -26.608 -2.486 15.693 1.00 70.75 258 ARG A C 1
ATOM 1989 O O . ARG A 1 258 ? -27.791 -2.543 16.042 1.00 70.75 258 ARG A O 1
ATOM 1996 N N . ASN A 1 259 ? -25.624 -2.966 16.456 1.00 70.56 259 ASN A N 1
ATOM 1997 C CA . ASN A 1 259 ? -25.782 -3.717 17.716 1.00 70.56 259 ASN A CA 1
ATOM 1998 C C . ASN A 1 259 ? -26.214 -5.192 17.590 1.00 70.56 259 ASN A C 1
ATOM 2000 O O . ASN A 1 259 ? -26.814 -5.723 18.527 1.00 70.56 259 ASN A O 1
ATOM 2004 N N . VAL A 1 260 ? -25.906 -5.878 16.483 1.00 80.88 260 VAL A N 1
ATOM 2005 C CA . VAL A 1 260 ? -25.758 -7.344 16.560 1.00 80.88 260 VAL A CA 1
ATOM 2006 C C . VAL A 1 260 ? -24.745 -7.645 17.681 1.00 80.88 260 VAL A C 1
ATOM 2008 O O . VAL A 1 260 ? -23.709 -6.976 17.734 1.00 80.88 260 VAL A O 1
ATOM 2011 N N . PRO A 1 261 ? -25.049 -8.557 18.627 1.00 81.75 261 PRO A N 1
ATOM 2012 C CA . PRO A 1 261 ? -24.131 -8.882 19.714 1.00 81.75 261 PRO A CA 1
ATOM 2013 C C . PRO A 1 261 ? -22.785 -9.346 19.163 1.00 81.75 261 PRO A C 1
ATOM 2015 O O . PRO A 1 261 ? -22.770 -10.053 18.166 1.00 81.75 261 PRO A O 1
ATOM 2018 N N . GLY A 1 262 ? -21.683 -9.005 19.828 1.00 87.31 262 GLY A N 1
ATOM 2019 C CA . GLY A 1 262 ? -20.356 -9.509 19.470 1.00 87.31 262 GLY A CA 1
ATOM 2020 C C . GLY A 1 262 ? -19.332 -8.427 19.152 1.00 87.31 262 GLY A C 1
ATOM 2021 O O . GLY A 1 262 ? -19.631 -7.233 19.107 1.00 87.31 262 GLY A O 1
ATOM 2022 N N . GLU A 1 263 ? -18.096 -8.872 18.965 1.00 90.31 263 GLU A N 1
ATOM 2023 C CA . GLU A 1 263 ? -16.989 -8.023 18.535 1.00 90.31 263 GLU A CA 1
ATOM 2024 C C . GLU A 1 263 ? -17.093 -7.771 17.029 1.00 90.31 263 GLU A C 1
ATOM 2026 O O . GLU A 1 263 ? -17.241 -8.714 16.253 1.00 90.31 263 GLU A O 1
ATOM 2031 N N . LYS A 1 264 ? -17.056 -6.500 16.615 1.00 89.81 264 LYS A N 1
ATOM 2032 C CA . LYS A 1 264 ? -17.224 -6.110 15.212 1.00 89.81 264 LYS A CA 1
ATOM 2033 C C . LYS A 1 264 ? -15.889 -6.131 14.474 1.00 89.81 264 LYS A C 1
ATOM 2035 O O . LYS A 1 264 ? -14.927 -5.513 14.922 1.00 89.81 264 LYS A O 1
ATOM 2040 N N . PHE A 1 265 ? -15.891 -6.722 13.287 1.00 87.94 265 PHE A N 1
ATOM 2041 C CA . PHE A 1 265 ? -14.756 -6.763 12.375 1.00 87.94 265 PHE A CA 1
ATOM 2042 C C . PHE A 1 265 ? -15.043 -5.965 11.102 1.00 87.94 265 PHE A C 1
ATOM 2044 O O . PHE A 1 265 ? -16.187 -5.797 10.668 1.00 87.94 265 PHE A O 1
ATOM 2051 N N . SER A 1 266 ? -13.978 -5.415 10.524 1.00 83.25 266 SER A N 1
ATOM 2052 C CA . SER A 1 266 ? -14.046 -4.562 9.343 1.00 83.25 266 SER A CA 1
ATOM 2053 C C . SER A 1 266 ? -14.294 -5.391 8.084 1.00 83.25 266 SER A C 1
ATOM 2055 O O . SER A 1 266 ? -13.554 -6.327 7.785 1.00 83.25 266 SER A O 1
ATOM 2057 N N . ARG A 1 267 ? -15.283 -4.998 7.275 1.00 87.25 267 ARG A N 1
ATOM 2058 C CA . ARG A 1 267 ? -15.497 -5.596 5.946 1.00 87.25 267 ARG A CA 1
ATOM 2059 C C . ARG A 1 267 ? -14.350 -5.356 4.968 1.00 87.25 267 ARG A C 1
ATOM 2061 O O . ARG A 1 267 ? -14.239 -6.079 3.990 1.00 87.25 267 ARG A O 1
ATOM 2068 N N . PHE A 1 268 ? -13.510 -4.354 5.223 1.00 81.62 268 PHE A N 1
ATOM 2069 C CA . PHE A 1 268 ? -12.319 -4.107 4.411 1.00 81.62 268 PHE A CA 1
ATOM 2070 C C . PHE A 1 268 ? -11.245 -5.177 4.632 1.00 81.62 268 PHE A C 1
ATOM 2072 O O . PHE A 1 268 ? -10.464 -5.432 3.724 1.00 81.62 268 PHE A O 1
ATOM 2079 N N . ASP A 1 269 ? -11.251 -5.824 5.800 1.00 79.19 269 ASP A N 1
ATOM 2080 C CA . ASP A 1 269 ? -10.252 -6.829 6.164 1.00 79.19 269 ASP A CA 1
ATOM 2081 C C . ASP A 1 269 ? -10.728 -8.239 5.773 1.00 79.19 269 ASP A C 1
ATOM 2083 O O . ASP A 1 269 ? -9.939 -9.059 5.313 1.00 79.19 269 ASP A O 1
ATOM 2087 N N . PHE A 1 270 ? -12.032 -8.515 5.919 1.00 82.31 270 PHE A N 1
ATOM 2088 C CA . PHE A 1 270 ? -12.592 -9.870 5.788 1.00 82.31 270 PHE A CA 1
ATOM 2089 C C . PHE A 1 270 ? -13.619 -10.045 4.663 1.00 82.31 270 PHE A C 1
ATOM 2091 O O . PHE A 1 270 ? -13.949 -11.178 4.324 1.00 82.31 270 PHE A O 1
ATOM 2098 N N . GLY A 1 271 ? -14.118 -8.961 4.058 1.00 85.00 271 GLY A N 1
ATOM 2099 C CA . GLY A 1 271 ? -15.189 -8.995 3.053 1.00 85.00 271 GLY A CA 1
ATOM 2100 C C . GLY A 1 271 ? -14.919 -10.003 1.942 1.00 85.00 271 GLY A C 1
ATOM 2101 O O . GLY A 1 271 ? -15.608 -11.015 1.828 1.00 85.00 271 GLY A O 1
ATOM 2102 N N . SER A 1 272 ? -13.854 -9.771 1.175 1.00 80.06 272 SER A N 1
ATOM 2103 C CA . SER A 1 272 ? -13.463 -10.635 0.056 1.00 80.06 272 SER A CA 1
ATOM 2104 C C . SER A 1 272 ? -13.135 -12.068 0.481 1.00 80.06 272 SER A C 1
ATOM 2106 O O . SER A 1 272 ? -13.394 -12.991 -0.286 1.00 80.06 272 SER A O 1
ATOM 2108 N N . TYR A 1 273 ? -12.611 -12.263 1.697 1.00 76.94 273 TYR A N 1
ATOM 2109 C CA . TYR A 1 273 ? -12.271 -13.586 2.227 1.00 76.94 273 TYR A CA 1
ATOM 2110 C C . TYR A 1 273 ? -13.499 -14.498 2.319 1.00 76.94 273 TYR A C 1
ATOM 2112 O O . TYR A 1 273 ? -13.459 -15.655 1.915 1.00 76.94 273 TYR A O 1
ATOM 2120 N N . PHE A 1 274 ? -14.615 -13.942 2.791 1.00 83.62 274 PHE A N 1
ATOM 2121 C CA . PHE A 1 274 ? -15.878 -14.659 2.965 1.00 83.62 274 PHE A CA 1
ATOM 2122 C C . PHE A 1 274 ? -16.832 -14.510 1.768 1.00 83.62 274 PHE A C 1
ATOM 2124 O O . PHE A 1 274 ? -18.017 -14.806 1.893 1.00 83.62 274 PHE A O 1
ATOM 2131 N N . GLY A 1 275 ? -16.345 -14.040 0.613 1.00 84.88 275 GLY A N 1
ATOM 2132 C CA . GLY A 1 275 ? -17.164 -13.886 -0.595 1.00 84.88 275 GLY A CA 1
ATOM 2133 C C . GLY A 1 275 ? -18.071 -12.649 -0.613 1.00 84.88 275 GLY A C 1
ATOM 2134 O O . GLY A 1 275 ? -19.024 -12.611 -1.384 1.00 84.88 275 GLY A O 1
ATOM 2135 N N . PHE A 1 276 ? -17.766 -11.631 0.195 1.00 86.88 276 PHE A N 1
ATOM 2136 C CA . PHE A 1 276 ? -18.478 -10.349 0.263 1.00 86.88 276 PHE A CA 1
ATOM 2137 C C . PHE A 1 276 ? -17.567 -9.179 -0.138 1.00 86.88 276 PHE A C 1
ATOM 2139 O O . PHE A 1 276 ? -17.215 -8.354 0.715 1.00 86.88 276 PHE A O 1
ATOM 2146 N N . PRO A 1 277 ? -17.132 -9.104 -1.408 1.00 84.25 277 PRO A N 1
ATOM 2147 C CA . PRO A 1 277 ? -16.274 -8.020 -1.862 1.00 84.25 277 PRO A CA 1
ATOM 2148 C C . PRO A 1 277 ? -16.973 -6.660 -1.699 1.00 84.25 277 PRO A C 1
ATOM 2150 O O . PRO A 1 277 ? -18.186 -6.525 -1.883 1.00 84.25 277 PRO A O 1
ATOM 2153 N N . ILE A 1 278 ? -16.203 -5.654 -1.287 1.00 87.50 278 ILE A N 1
ATOM 2154 C CA . ILE A 1 278 ? -16.713 -4.386 -0.739 1.00 87.50 278 ILE A CA 1
ATOM 2155 C C . ILE A 1 278 ? -17.479 -3.526 -1.749 1.00 87.50 278 ILE A C 1
ATOM 2157 O O . ILE A 1 278 ? -18.233 -2.638 -1.341 1.00 87.50 278 ILE A O 1
ATOM 2161 N N . GLU A 1 279 ? -17.257 -3.759 -3.037 1.00 84.81 279 GLU A N 1
ATOM 2162 C CA . GLU A 1 279 ? -17.894 -3.082 -4.162 1.00 84.81 279 GLU A CA 1
ATOM 2163 C C . GLU A 1 279 ? -19.204 -3.741 -4.610 1.00 84.81 279 GLU A C 1
ATOM 2165 O O . GLU A 1 279 ? -20.014 -3.084 -5.259 1.00 84.81 279 GLU A O 1
ATOM 2170 N N . GLU A 1 280 ? -19.438 -5.004 -4.238 1.00 84.62 280 GLU A N 1
ATOM 2171 C CA . GLU A 1 280 ? -20.686 -5.725 -4.540 1.00 84.62 280 GLU A CA 1
ATOM 2172 C C . GLU A 1 280 ? -21.588 -5.831 -3.293 1.00 84.62 280 GLU A C 1
ATOM 2174 O O . GLU A 1 280 ? -22.812 -5.855 -3.416 1.00 84.62 280 GLU A O 1
ATOM 2179 N N . PHE A 1 281 ? -21.002 -5.820 -2.085 1.00 88.81 281 PHE A N 1
ATOM 2180 C CA . PHE A 1 281 ? -21.729 -5.979 -0.823 1.00 88.81 281 PHE A CA 1
ATOM 2181 C C . PHE A 1 281 ? -21.368 -4.919 0.221 1.00 88.81 281 PHE A C 1
ATOM 2183 O O . PHE A 1 281 ? -20.200 -4.611 0.491 1.00 88.81 281 PHE A O 1
ATOM 2190 N N . TYR A 1 282 ? -22.398 -4.408 0.895 1.00 90.00 282 TYR A N 1
ATOM 2191 C CA . TYR A 1 282 ? -22.216 -3.776 2.192 1.00 90.00 282 TYR A CA 1
ATOM 2192 C C . TYR A 1 282 ? -22.403 -4.846 3.266 1.00 90.00 282 TYR A C 1
ATOM 2194 O O . TYR A 1 282 ? -23.491 -5.397 3.406 1.00 90.00 282 TYR A O 1
ATOM 2202 N N . SER A 1 283 ? -21.337 -5.162 4.000 1.00 91.25 283 SER A N 1
ATOM 2203 C CA . SER A 1 283 ? -21.317 -6.239 4.990 1.00 91.25 283 SER A CA 1
ATOM 2204 C C . SER A 1 283 ? -20.736 -5.788 6.328 1.00 91.25 283 SER A C 1
ATOM 2206 O O . SER A 1 283 ? -19.910 -4.881 6.404 1.00 91.25 283 SER A O 1
ATOM 2208 N N . GLU A 1 284 ? -21.168 -6.427 7.408 1.00 91.19 284 GLU A N 1
ATOM 2209 C CA . GLU A 1 284 ? -20.594 -6.292 8.741 1.00 91.19 284 GLU A CA 1
ATOM 2210 C C . GLU A 1 284 ? -20.397 -7.676 9.358 1.00 91.19 284 GLU A C 1
ATOM 2212 O O . GLU A 1 284 ? -21.224 -8.576 9.201 1.00 91.19 284 GLU A O 1
ATOM 2217 N N . PHE A 1 285 ? -19.277 -7.827 10.056 1.00 92.44 285 PHE A N 1
ATOM 2218 C CA . PHE A 1 285 ? -18.808 -9.087 10.613 1.00 92.44 285 PHE A CA 1
ATOM 2219 C C . PHE A 1 285 ? -18.829 -8.988 12.135 1.00 92.44 285 PHE A C 1
ATOM 2221 O O . PHE A 1 285 ? -18.327 -8.008 12.688 1.00 92.44 285 PHE A O 1
ATOM 2228 N N . PHE A 1 286 ? -19.389 -9.989 12.810 1.00 92.81 286 PHE A N 1
ATOM 2229 C CA . PHE A 1 286 ? -19.527 -10.012 14.265 1.00 92.81 286 PHE A CA 1
ATOM 2230 C C . PHE A 1 286 ? -19.073 -11.359 14.822 1.00 92.81 286 PHE A C 1
ATOM 2232 O O . PHE A 1 286 ? -19.667 -12.384 14.499 1.00 92.81 286 PHE A O 1
ATOM 2239 N N . ALA A 1 287 ? -18.058 -11.376 15.685 1.00 93.19 287 ALA A N 1
ATOM 2240 C CA . ALA A 1 287 ? -17.727 -12.571 16.454 1.00 93.19 287 ALA A CA 1
ATOM 2241 C C . ALA A 1 287 ? -18.596 -12.624 17.712 1.00 93.19 287 ALA A C 1
ATOM 2243 O O . ALA A 1 287 ? -18.469 -11.790 18.617 1.00 93.19 287 ALA A O 1
ATOM 2244 N N . VAL A 1 288 ? -19.491 -13.605 17.765 1.00 93.44 288 VAL A N 1
ATOM 2245 C CA . VAL A 1 288 ? -20.462 -13.784 18.845 1.00 93.44 288 VAL A CA 1
ATOM 2246 C C . VAL A 1 288 ? -20.079 -15.009 19.649 1.00 93.44 288 VAL A C 1
ATOM 2248 O O . VAL A 1 288 ? -19.995 -16.108 19.111 1.00 93.44 288 VAL A O 1
ATOM 2251 N N . LYS A 1 289 ? -19.853 -14.841 20.950 1.00 91.88 289 LYS A N 1
ATOM 2252 C CA . LYS A 1 289 ? -19.499 -15.960 21.823 1.00 91.88 289 LYS A CA 1
ATOM 2253 C C . LYS A 1 289 ? -20.647 -16.972 21.891 1.00 91.88 289 LYS A C 1
ATOM 2255 O O . LYS A 1 289 ? -21.755 -16.605 22.281 1.00 91.88 289 LYS A O 1
ATOM 2260 N N . GLY A 1 290 ? -20.353 -18.236 21.601 1.00 91.50 290 GLY A N 1
ATOM 2261 C CA . GLY A 1 290 ? -21.332 -19.321 21.580 1.00 91.50 290 GLY A CA 1
ATOM 2262 C C . GLY A 1 290 ? -21.312 -20.126 20.283 1.00 91.50 290 GLY A C 1
ATOM 2263 O O . GLY A 1 290 ? -20.684 -19.746 19.295 1.00 91.50 290 GLY A O 1
ATOM 2264 N N . ASP A 1 291 ? -22.020 -21.254 20.304 1.00 92.19 291 ASP A N 1
ATOM 2265 C CA . ASP A 1 291 ? -22.199 -22.114 19.135 1.00 92.19 291 ASP A CA 1
ATOM 2266 C C . ASP A 1 291 ? -23.164 -21.506 18.102 1.00 92.19 291 ASP A C 1
ATOM 2268 O O . ASP A 1 291 ? -23.893 -20.541 18.378 1.00 92.19 291 ASP A O 1
ATOM 2272 N N . VAL A 1 292 ? -23.158 -22.070 16.888 1.00 91.25 292 VAL A N 1
ATOM 2273 C CA . VAL A 1 292 ? -23.992 -21.578 15.785 1.00 91.25 292 VAL A CA 1
ATOM 2274 C C . VAL A 1 292 ? -25.485 -21.640 16.124 1.00 91.25 292 VAL A C 1
ATOM 2276 O O . VAL A 1 292 ? -26.154 -20.629 15.917 1.00 91.25 292 VAL A O 1
ATOM 2279 N N . PRO A 1 293 ? -26.047 -22.734 16.683 1.00 90.88 293 PRO A N 1
ATOM 2280 C CA . PRO A 1 293 ? -27.479 -22.799 16.992 1.00 90.88 293 PRO A CA 1
ATOM 2281 C C . PRO A 1 293 ? -27.956 -21.708 17.961 1.00 90.88 293 PRO A C 1
ATOM 2283 O O . PRO A 1 293 ? -28.982 -21.057 17.719 1.00 90.88 293 PRO A O 1
ATOM 2286 N N . THR A 1 294 ? -27.203 -21.469 19.039 1.00 90.50 294 THR A N 1
ATOM 2287 C CA . THR A 1 294 ? -27.544 -20.450 20.041 1.00 90.50 294 THR A CA 1
ATOM 2288 C C . THR A 1 294 ? -27.422 -19.052 19.445 1.00 90.50 294 THR A C 1
ATOM 2290 O O . THR A 1 294 ? -28.340 -18.235 19.569 1.00 90.50 294 THR A O 1
ATOM 2293 N N . THR A 1 295 ? -26.316 -18.791 18.744 1.00 91.56 295 THR A N 1
ATOM 2294 C CA . THR A 1 295 ? -26.044 -17.505 18.091 1.00 91.56 295 THR A CA 1
ATOM 2295 C C . THR A 1 295 ? -27.095 -17.184 17.034 1.00 91.56 295 THR A C 1
ATOM 2297 O O . THR A 1 295 ? -27.658 -16.088 17.036 1.00 91.56 295 THR A O 1
ATOM 2300 N N . ARG A 1 296 ? -27.419 -18.154 16.174 1.00 89.94 296 ARG A N 1
ATOM 2301 C CA . ARG A 1 296 ? -28.448 -18.040 15.136 1.00 89.94 296 ARG A CA 1
ATOM 2302 C C . ARG A 1 296 ? -29.783 -17.654 15.748 1.00 89.94 296 ARG A C 1
ATOM 2304 O O . ARG A 1 296 ? -30.348 -16.635 15.369 1.00 89.94 296 ARG A O 1
ATOM 2311 N N . THR A 1 297 ? -30.244 -18.385 16.759 1.00 88.88 297 THR A N 1
ATOM 2312 C CA . THR A 1 297 ? -31.516 -18.083 17.436 1.00 88.88 297 THR A CA 1
ATOM 2313 C C . THR A 1 297 ? -31.553 -16.648 17.976 1.00 88.88 297 THR A C 1
ATOM 2315 O O . THR A 1 297 ? -32.533 -15.927 17.776 1.00 88.88 297 THR A O 1
ATOM 2318 N N . ALA A 1 298 ? -30.472 -16.204 18.625 1.00 89.44 298 ALA A N 1
ATOM 2319 C CA . ALA A 1 298 ? -30.383 -14.857 19.178 1.00 89.44 298 ALA A CA 1
ATOM 2320 C C . ALA A 1 298 ? -30.407 -13.771 18.088 1.00 89.44 298 ALA A C 1
ATOM 2322 O O . ALA A 1 298 ? -31.166 -12.807 18.202 1.00 89.44 298 ALA A O 1
ATOM 2323 N N . VAL A 1 299 ? -29.611 -13.931 17.026 1.00 89.06 299 VAL A N 1
ATOM 2324 C CA . VAL A 1 299 ? -29.502 -12.957 15.929 1.00 89.06 299 VAL A CA 1
ATOM 2325 C C . VAL A 1 299 ? -30.811 -12.849 15.151 1.00 89.06 299 VAL A C 1
ATOM 2327 O O . VAL A 1 299 ? -31.279 -11.738 14.910 1.00 89.06 299 VAL A O 1
ATOM 2330 N N . LEU A 1 300 ? -31.450 -13.970 14.808 1.00 88.50 300 LEU A N 1
ATOM 2331 C CA . LEU A 1 300 ? -32.708 -13.940 14.055 1.00 88.50 300 LEU A CA 1
ATOM 2332 C C . LEU A 1 300 ? -33.841 -13.304 14.857 1.00 88.50 300 LEU A C 1
ATOM 2334 O O . LEU A 1 300 ? -34.563 -12.465 14.325 1.00 88.50 300 LEU A O 1
ATOM 2338 N N . SER A 1 301 ? -33.920 -13.587 16.162 1.00 87.94 301 SER A N 1
ATOM 2339 C CA . SER A 1 301 ? -34.885 -12.919 17.043 1.00 87.94 301 SER A CA 1
ATOM 2340 C C . SER A 1 301 ? -34.676 -11.400 17.094 1.00 87.94 301 SER A C 1
ATOM 2342 O O . SER A 1 301 ? -35.641 -10.646 17.223 1.00 87.94 301 SER A O 1
ATOM 2344 N N . VAL A 1 302 ? -33.429 -10.922 16.992 1.00 87.94 302 VAL A N 1
ATOM 2345 C CA . VAL A 1 302 ? -33.140 -9.482 16.901 1.00 87.94 302 VAL A CA 1
ATOM 2346 C C . VAL A 1 302 ? -33.663 -8.899 15.587 1.00 87.94 302 VAL A C 1
ATOM 2348 O O . VAL A 1 302 ? -34.267 -7.829 15.621 1.00 87.94 302 VAL A O 1
ATOM 2351 N N . MET A 1 303 ? -33.480 -9.589 14.459 1.00 87.75 303 MET A N 1
ATOM 2352 C CA . MET A 1 303 ? -33.954 -9.119 13.149 1.00 87.75 303 MET A CA 1
ATOM 2353 C C . MET A 1 303 ? -35.483 -9.058 13.079 1.00 87.75 303 MET A C 1
ATOM 2355 O O . MET A 1 303 ? -36.042 -8.032 12.692 1.00 87.75 303 MET A O 1
ATOM 2359 N N . GLU A 1 304 ? -36.168 -10.097 13.555 1.00 87.12 304 GLU A N 1
ATOM 2360 C CA . GLU A 1 304 ? -37.635 -10.142 13.603 1.00 87.12 304 GLU A CA 1
ATOM 2361 C C . GLU A 1 304 ? -38.218 -9.034 14.492 1.00 87.12 304 GLU A C 1
ATOM 2363 O O . GLU A 1 304 ? -39.164 -8.347 14.108 1.00 87.12 304 GLU A O 1
ATOM 2368 N N . LYS A 1 305 ? -37.615 -8.775 15.663 1.00 88.00 305 LYS A N 1
ATOM 2369 C CA . LYS A 1 305 ? -38.023 -7.664 16.550 1.00 88.00 305 LYS A CA 1
ATOM 2370 C C . LYS A 1 305 ? -37.851 -6.287 15.913 1.00 88.00 305 LYS A C 1
ATOM 2372 O O . LYS A 1 305 ? -38.484 -5.333 16.362 1.00 88.00 305 LYS A O 1
ATOM 2377 N N . ARG A 1 306 ? -36.995 -6.174 14.898 1.00 85.44 306 ARG A N 1
ATOM 2378 C CA . ARG A 1 306 ? -36.783 -4.951 14.114 1.00 85.44 306 ARG A CA 1
ATOM 2379 C C . ARG A 1 306 ? -37.734 -4.849 12.918 1.00 85.44 306 ARG A C 1
ATOM 2381 O O . ARG A 1 306 ? -37.640 -3.892 12.159 1.00 85.44 306 ARG A O 1
ATOM 2388 N N . GLY A 1 307 ? -38.674 -5.786 12.792 1.00 86.81 307 GLY A N 1
ATOM 2389 C CA . GLY A 1 307 ? -39.708 -5.785 11.762 1.00 86.81 307 GLY A CA 1
ATOM 2390 C C . GLY A 1 307 ? -39.273 -6.413 10.441 1.00 86.81 307 GLY A C 1
ATOM 2391 O O . GLY A 1 307 ? -40.019 -6.310 9.473 1.00 86.81 307 GLY A O 1
ATOM 2392 N N . LEU A 1 308 ? -38.102 -7.056 10.394 1.00 88.69 308 LEU A N 1
ATOM 2393 C CA . LEU A 1 308 ? -37.668 -7.811 9.225 1.00 88.69 308 LEU A CA 1
ATOM 2394 C C . LEU A 1 308 ? -38.385 -9.163 9.157 1.00 88.69 308 LEU A C 1
ATOM 2396 O O . LEU A 1 308 ? -38.555 -9.838 10.174 1.00 88.69 308 LEU A O 1
ATOM 2400 N N . VAL A 1 309 ? -38.766 -9.576 7.952 1.00 88.12 309 VAL A N 1
ATOM 2401 C CA . VAL A 1 309 ? -39.474 -10.836 7.700 1.00 88.12 309 VAL A CA 1
ATOM 2402 C C . VAL A 1 309 ? -38.508 -11.835 7.081 1.00 88.12 309 VAL A C 1
ATOM 2404 O O . VAL A 1 309 ? -37.919 -11.566 6.039 1.00 88.12 309 VAL A O 1
ATOM 2407 N N . ASN A 1 310 ? -38.337 -12.990 7.728 1.00 87.94 310 ASN A N 1
ATOM 2408 C CA . ASN A 1 310 ? -37.527 -14.082 7.195 1.00 87.94 310 ASN A CA 1
ATOM 2409 C C . ASN A 1 310 ? -38.221 -14.696 5.967 1.00 87.94 310 ASN A C 1
ATOM 2411 O O . ASN A 1 310 ? -39.342 -15.194 6.067 1.00 87.94 310 ASN A O 1
ATOM 2415 N N . LEU A 1 311 ? -37.536 -14.678 4.826 1.00 83.19 311 LEU A N 1
ATOM 2416 C CA . LEU A 1 311 ? -38.029 -15.159 3.533 1.00 83.19 311 LEU A CA 1
ATOM 2417 C C . LEU A 1 311 ? -37.941 -16.682 3.372 1.00 83.19 311 LEU A C 1
ATOM 2419 O O . LEU A 1 311 ? -38.581 -17.255 2.491 1.00 83.19 311 LEU A O 1
ATOM 2423 N N . ALA A 1 312 ? -37.141 -17.349 4.202 1.00 76.31 312 ALA A N 1
ATOM 2424 C CA . ALA A 1 312 ? -36.952 -18.794 4.164 1.00 76.31 312 ALA A CA 1
ATOM 2425 C C . ALA A 1 312 ? -36.942 -19.381 5.588 1.00 76.31 312 ALA A C 1
ATOM 2427 O O . ALA A 1 312 ? -35.932 -19.946 6.013 1.00 76.31 312 ALA A O 1
ATOM 2428 N N . PRO A 1 313 ? -38.052 -19.278 6.347 1.00 70.38 313 PRO A N 1
ATOM 2429 C CA . PRO A 1 313 ? -38.130 -19.763 7.730 1.00 70.38 313 PRO A CA 1
ATOM 2430 C C . PRO A 1 313 ? -37.914 -21.278 7.858 1.00 70.38 313 PRO A C 1
ATOM 2432 O O . PRO A 1 313 ? -37.514 -21.757 8.912 1.00 70.38 313 PRO A O 1
ATOM 2435 N N . GLN A 1 314 ? -38.146 -22.028 6.780 1.00 69.31 314 GLN A N 1
ATOM 2436 C CA . GLN A 1 314 ? -37.869 -23.460 6.674 1.00 69.31 314 GLN A CA 1
ATOM 2437 C C . GLN A 1 314 ? -36.379 -23.797 6.509 1.00 69.31 314 GLN A C 1
ATOM 2439 O O . GLN A 1 314 ? -36.021 -24.968 6.557 1.00 69.31 314 GLN A O 1
ATOM 2444 N N . ASN A 1 315 ? -35.520 -22.806 6.255 1.00 67.38 315 ASN A N 1
ATOM 2445 C CA . ASN A 1 315 ? -34.089 -23.012 6.078 1.00 67.38 315 ASN A CA 1
ATOM 2446 C C . ASN A 1 315 ? -33.425 -23.049 7.466 1.00 67.38 315 ASN A C 1
ATOM 2448 O O . ASN A 1 315 ? -33.042 -22.018 8.022 1.00 67.38 315 ASN A O 1
ATOM 2452 N N . ASP A 1 316 ? -33.350 -24.241 8.056 1.00 61.09 316 ASP A N 1
ATOM 2453 C CA . ASP A 1 316 ? -32.822 -24.505 9.403 1.00 61.09 316 ASP A CA 1
ATOM 2454 C C . ASP A 1 316 ? -31.408 -25.116 9.401 1.00 61.09 316 ASP A C 1
ATOM 2456 O O . ASP A 1 316 ? -30.803 -25.279 10.462 1.00 61.09 316 ASP A O 1
ATOM 2460 N N . GLY A 1 317 ? -30.849 -25.391 8.217 1.00 61.19 317 GLY A N 1
ATOM 2461 C CA . GLY A 1 317 ? -29.479 -25.869 8.053 1.00 61.19 317 GLY A CA 1
ATOM 2462 C C . GLY A 1 317 ? -28.460 -24.882 8.623 1.00 61.19 317 GLY 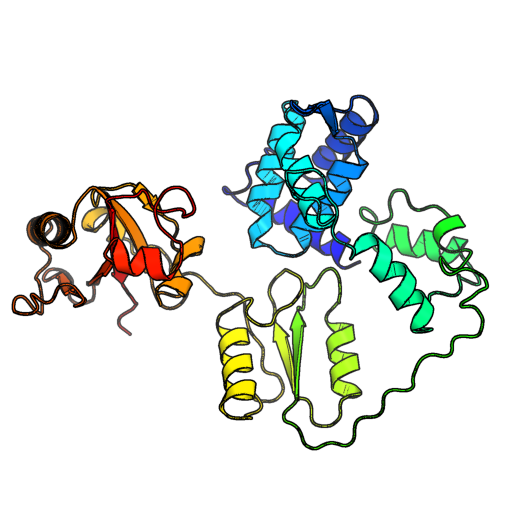A C 1
ATOM 2463 O O . GLY A 1 317 ? -28.524 -23.681 8.344 1.00 61.19 317 GLY A O 1
ATOM 2464 N N . ILE A 1 318 ? -27.511 -25.396 9.411 1.00 56.53 318 ILE A N 1
ATOM 2465 C CA . ILE A 1 318 ? -26.474 -24.611 10.103 1.00 56.53 318 ILE A CA 1
ATOM 2466 C C . ILE A 1 318 ? -25.666 -23.755 9.110 1.00 56.53 318 ILE A C 1
ATOM 2468 O O . ILE A 1 318 ? -25.416 -22.590 9.409 1.00 56.53 318 ILE A O 1
ATOM 2472 N N . ASP A 1 319 ? -25.425 -24.270 7.900 1.00 59.28 319 ASP A N 1
ATOM 2473 C CA . ASP A 1 319 ? -24.628 -23.620 6.843 1.00 59.28 319 ASP A CA 1
ATOM 2474 C C . ASP A 1 319 ? -25.461 -22.741 5.889 1.00 59.28 319 ASP A C 1
ATOM 2476 O O . ASP A 1 319 ? -24.955 -22.186 4.913 1.00 59.28 319 ASP A O 1
ATOM 2480 N N . ALA A 1 320 ? -26.773 -22.639 6.113 1.00 64.25 320 ALA A N 1
ATOM 2481 C CA . ALA A 1 320 ? -27.665 -21.950 5.193 1.00 64.25 320 ALA A CA 1
ATOM 2482 C C . ALA A 1 320 ? -27.672 -20.431 5.423 1.00 64.25 320 ALA A C 1
ATOM 2484 O O . ALA A 1 320 ? -27.963 -19.971 6.531 1.00 64.25 320 ALA A O 1
ATOM 2485 N N . TYR A 1 321 ? -27.452 -19.655 4.356 1.00 77.75 321 TYR A N 1
ATOM 2486 C CA . TYR A 1 321 ? -27.723 -18.217 4.364 1.00 77.75 321 TYR A CA 1
ATOM 2487 C C . TYR A 1 321 ? -29.215 -17.957 4.583 1.00 77.75 321 TYR A C 1
ATOM 2489 O O . TYR A 1 321 ? -30.077 -18.592 3.965 1.00 77.75 321 TYR A O 1
ATOM 2497 N N . ILE A 1 322 ? -29.508 -17.007 5.465 1.00 85.38 322 ILE A N 1
ATOM 2498 C CA . ILE A 1 322 ? -30.869 -16.595 5.798 1.00 85.38 322 ILE A CA 1
ATOM 2499 C C . ILE A 1 322 ? -31.110 -15.218 5.222 1.00 85.38 322 ILE A C 1
ATOM 2501 O O . ILE A 1 322 ? -30.270 -14.329 5.341 1.00 85.38 322 ILE A O 1
ATOM 2505 N N . PHE A 1 323 ? -32.275 -15.051 4.617 1.00 86.94 323 PHE A N 1
ATOM 2506 C CA . PHE A 1 323 ? -32.636 -13.842 3.906 1.00 86.94 323 PHE A CA 1
ATOM 2507 C C . PHE A 1 323 ? -33.844 -13.196 4.556 1.00 86.94 323 PHE A C 1
ATOM 2509 O O . PHE A 1 323 ? -34.816 -13.871 4.894 1.00 86.94 323 PHE A O 1
ATOM 2516 N N . PHE A 1 324 ? -33.764 -11.887 4.719 1.00 88.12 324 PHE A N 1
ATOM 2517 C CA . PHE A 1 324 ? -34.796 -11.059 5.304 1.00 88.12 324 PHE A CA 1
ATOM 2518 C C . PHE A 1 324 ? -35.178 -9.939 4.342 1.00 88.12 324 PHE A C 1
ATOM 2520 O O . PHE A 1 324 ? -34.310 -9.343 3.701 1.00 88.12 324 PHE A O 1
ATOM 2527 N N . GLU A 1 325 ? -36.467 -9.617 4.310 1.00 87.69 325 GLU A N 1
ATOM 2528 C CA . GLU A 1 325 ? -36.989 -8.399 3.690 1.00 87.69 325 GLU A CA 1
ATOM 2529 C C . GLU A 1 325 ? -37.485 -7.418 4.754 1.00 87.69 325 GLU A C 1
ATOM 2531 O O . GLU A 1 325 ? -37.940 -7.820 5.833 1.00 87.69 325 GLU A O 1
ATOM 2536 N N . ASN A 1 326 ? -37.436 -6.124 4.445 1.00 83.62 326 ASN A N 1
ATOM 2537 C CA . ASN A 1 326 ? -38.192 -5.129 5.191 1.00 83.62 326 ASN A CA 1
ATOM 2538 C C . ASN A 1 326 ? -39.561 -4.912 4.518 1.00 83.62 326 ASN A C 1
ATOM 2540 O O . ASN A 1 326 ? -39.635 -4.241 3.490 1.00 83.62 326 ASN A O 1
ATOM 2544 N N . PRO A 1 327 ? -40.683 -5.377 5.093 1.00 79.62 327 PRO A N 1
ATOM 2545 C CA . PRO A 1 327 ? -42.003 -5.209 4.479 1.00 79.62 327 PRO A CA 1
ATOM 2546 C C . PRO A 1 327 ? -42.433 -3.738 4.368 1.00 79.62 327 PRO A C 1
ATOM 2548 O O . PRO A 1 327 ? -43.312 -3.407 3.576 1.00 79.62 327 PRO A O 1
ATOM 2551 N N . SER A 1 328 ? -41.822 -2.833 5.144 1.00 79.06 328 SER A N 1
ATOM 2552 C CA . SER A 1 328 ? -42.079 -1.391 5.027 1.00 79.06 328 SER A CA 1
ATOM 2553 C C . SER A 1 328 ? -41.316 -0.746 3.866 1.00 79.06 328 SER A C 1
ATOM 2555 O O . SER A 1 328 ? -41.611 0.396 3.511 1.00 79.06 328 SER A O 1
ATOM 2557 N N . LYS A 1 329 ? -40.319 -1.443 3.308 1.00 76.06 329 LYS A N 1
ATOM 2558 C CA . LYS A 1 329 ? -39.415 -0.957 2.265 1.00 76.06 329 LYS A CA 1
ATOM 2559 C C . LYS A 1 329 ? -38.895 -2.128 1.430 1.00 76.06 329 LYS A C 1
ATOM 2561 O O . LYS A 1 329 ? -37.877 -2.734 1.747 1.00 76.06 329 LYS A O 1
ATOM 2566 N N . VAL A 1 330 ? -39.615 -2.407 0.349 1.00 65.69 330 VAL A N 1
ATOM 2567 C CA . VAL A 1 330 ? -39.441 -3.586 -0.518 1.00 65.69 330 VAL A CA 1
ATOM 2568 C C . VAL A 1 330 ? -38.073 -3.691 -1.208 1.00 65.69 330 VAL A C 1
ATOM 2570 O O . VAL A 1 330 ? -37.729 -4.762 -1.694 1.00 65.69 330 VAL A O 1
ATOM 2573 N N . ASP A 1 331 ? -37.271 -2.625 -1.177 1.00 69.44 331 ASP A N 1
ATOM 2574 C CA . ASP A 1 331 ? -35.922 -2.575 -1.756 1.00 69.44 331 ASP A CA 1
ATOM 2575 C C . ASP A 1 331 ? -34.816 -2.825 -0.702 1.00 69.44 331 ASP A C 1
ATOM 2577 O O . ASP A 1 331 ? -33.624 -2.764 -1.006 1.00 69.44 331 ASP A O 1
ATOM 2581 N N . GLU A 1 332 ? -35.179 -3.063 0.565 1.00 78.31 332 GLU A N 1
ATOM 2582 C CA . GLU A 1 332 ? -34.229 -3.350 1.644 1.00 78.31 332 GLU A CA 1
ATOM 2583 C C . GLU A 1 332 ? -34.135 -4.858 1.889 1.00 78.31 332 GLU A C 1
ATOM 2585 O O . GLU A 1 332 ? -35.037 -5.492 2.447 1.00 78.31 332 GLU A O 1
ATOM 2590 N N . PHE A 1 333 ? -32.995 -5.419 1.496 1.00 84.75 333 PHE A N 1
ATOM 2591 C CA . PHE A 1 333 ? -32.665 -6.825 1.677 1.00 84.75 333 PHE A CA 1
ATOM 2592 C C . PHE A 1 333 ? -31.555 -7.006 2.710 1.00 84.75 333 PHE A C 1
ATOM 2594 O O . PHE A 1 333 ? -30.569 -6.266 2.701 1.00 84.75 333 PHE A O 1
ATOM 2601 N N . VAL A 1 334 ? -31.675 -8.024 3.562 1.00 88.75 334 VAL A N 1
ATOM 2602 C CA . VAL A 1 334 ? -30.632 -8.404 4.523 1.00 88.75 334 VAL A CA 1
ATOM 2603 C C . VAL A 1 334 ? -30.356 -9.900 4.419 1.00 88.75 334 VAL A C 1
ATOM 2605 O O . VAL A 1 334 ? -31.225 -10.726 4.682 1.00 88.75 334 VAL A O 1
ATOM 2608 N N . GLY A 1 335 ? -29.123 -10.251 4.073 1.00 90.06 335 GLY A N 1
ATOM 2609 C CA . GLY A 1 335 ? -28.599 -11.606 4.164 1.00 90.06 335 GLY A CA 1
ATOM 2610 C C . GLY A 1 335 ? -27.812 -11.809 5.455 1.00 90.06 335 GLY A C 1
ATOM 2611 O O . GLY A 1 335 ? -27.118 -10.902 5.920 1.00 90.06 335 GLY A O 1
ATOM 2612 N N . ILE A 1 336 ? -27.908 -13.004 6.038 1.00 90.69 336 ILE A N 1
ATOM 2613 C CA . ILE A 1 336 ? -27.142 -13.400 7.221 1.00 90.69 336 ILE A CA 1
ATOM 2614 C C . ILE A 1 336 ? -26.505 -14.766 6.989 1.00 90.69 336 ILE A C 1
ATOM 2616 O O . ILE A 1 336 ? -27.193 -15.727 6.647 1.00 90.69 336 ILE A O 1
ATOM 2620 N N . GLY A 1 337 ? -25.191 -14.843 7.184 1.00 90.75 337 GLY A N 1
ATOM 2621 C CA . GLY A 1 337 ? -24.417 -16.082 7.226 1.00 90.75 337 GLY A CA 1
ATOM 2622 C C . GLY A 1 337 ? -23.853 -16.339 8.621 1.00 90.75 337 GLY A C 1
ATOM 2623 O O . GLY A 1 337 ? -23.583 -15.397 9.371 1.00 90.75 337 GLY A O 1
ATOM 2624 N N . PHE A 1 338 ? -23.661 -17.613 8.953 1.00 91.62 338 PHE A N 1
ATOM 2625 C CA . PHE A 1 338 ? -23.059 -18.062 10.205 1.00 91.62 338 PHE A CA 1
ATOM 2626 C C . PHE A 1 338 ? -21.912 -19.012 9.877 1.00 91.62 338 PHE A C 1
ATOM 2628 O O . PHE A 1 338 ? -22.111 -19.953 9.119 1.00 91.62 338 PHE A O 1
ATOM 2635 N N . TYR A 1 339 ? -20.742 -18.766 10.455 1.00 90.88 339 TYR A N 1
ATOM 2636 C CA . TYR A 1 339 ? -19.570 -19.626 10.322 1.00 90.88 339 TYR A CA 1
ATOM 2637 C C . TYR A 1 339 ? -19.207 -20.160 11.703 1.00 90.88 339 TYR A C 1
ATOM 2639 O O . TYR A 1 339 ? -19.071 -19.397 12.669 1.00 90.88 339 TYR A O 1
ATOM 2647 N N . SER A 1 340 ? -19.109 -21.480 11.797 1.00 91.19 340 SER A N 1
ATOM 2648 C CA . SER A 1 340 ? -18.764 -22.185 13.021 1.00 91.19 340 SER A CA 1
ATOM 2649 C C . SER A 1 340 ? -17.292 -22.001 13.377 1.00 91.19 340 SER A C 1
ATOM 2651 O O . SER A 1 340 ? -16.463 -21.603 12.561 1.00 91.19 340 SER A O 1
ATOM 2653 N N . GLU A 1 341 ? -16.940 -22.356 14.611 1.00 89.00 341 GLU A N 1
ATOM 2654 C CA . GLU A 1 341 ? -15.541 -22.389 15.030 1.00 89.00 341 GLU A CA 1
ATOM 2655 C C . GLU A 1 341 ? -14.698 -23.339 14.158 1.00 89.00 341 GLU A C 1
ATOM 2657 O O . GLU A 1 341 ? -13.526 -23.061 13.926 1.00 89.00 341 GLU A O 1
ATOM 2662 N N . ALA A 1 342 ? -15.287 -24.421 13.636 1.00 88.38 342 ALA A N 1
ATOM 2663 C CA . ALA A 1 342 ? -14.600 -25.350 12.743 1.00 88.38 342 ALA A CA 1
ATOM 2664 C C . ALA A 1 342 ? -14.318 -24.727 11.365 1.00 88.38 342 ALA A C 1
ATOM 2666 O O . ALA A 1 342 ? -13.204 -24.870 10.865 1.00 88.38 342 ALA A O 1
ATOM 2667 N N . ASP A 1 343 ? -15.273 -23.978 10.803 1.00 88.19 343 ASP A N 1
ATOM 2668 C CA . ASP A 1 343 ? -15.095 -23.287 9.514 1.00 88.19 343 ASP A CA 1
ATOM 2669 C C . ASP A 1 343 ? -13.990 -22.229 9.606 1.00 88.19 343 ASP A C 1
ATOM 2671 O O . ASP A 1 343 ? -13.177 -22.068 8.701 1.00 88.19 343 ASP A O 1
ATOM 2675 N N . LEU A 1 344 ? -13.922 -21.518 10.737 1.00 88.12 344 LEU A N 1
ATOM 2676 C CA . LEU A 1 344 ? -12.856 -20.549 10.989 1.00 88.12 344 LEU A CA 1
ATOM 2677 C C . LEU A 1 344 ? -11.496 -21.231 11.202 1.00 88.12 344 LEU A C 1
ATOM 2679 O O . LEU A 1 344 ? -10.471 -20.674 10.813 1.00 88.12 344 LEU A O 1
ATOM 2683 N N . ALA A 1 345 ? -11.477 -22.424 11.806 1.00 85.81 345 ALA A N 1
ATOM 2684 C CA . ALA A 1 345 ? -10.252 -23.183 12.052 1.00 85.81 345 ALA A CA 1
ATOM 2685 C C . ALA A 1 345 ? -9.612 -23.727 10.768 1.00 85.81 345 ALA A C 1
ATOM 2687 O O . ALA A 1 345 ? -8.386 -23.792 10.703 1.00 85.81 345 ALA A O 1
ATOM 2688 N N . GLU A 1 346 ? -10.405 -24.080 9.746 1.00 82.75 346 GLU A N 1
ATOM 2689 C CA . GLU A 1 346 ? -9.896 -24.530 8.433 1.00 82.75 346 GLU A CA 1
ATOM 2690 C C . GLU A 1 346 ? -8.923 -23.516 7.812 1.00 82.75 346 GLU A C 1
ATOM 2692 O O . GLU A 1 346 ? -8.000 -23.870 7.079 1.00 82.75 346 GLU A O 1
ATOM 2697 N N . TYR A 1 347 ? -9.111 -22.252 8.173 1.00 79.00 347 TYR A N 1
ATOM 2698 C CA . TYR A 1 347 ? -8.404 -21.105 7.639 1.00 79.00 347 TYR A CA 1
ATOM 2699 C C . TYR A 1 347 ? -7.499 -20.400 8.656 1.00 79.00 347 TYR A C 1
ATOM 2701 O O . TYR A 1 347 ? -7.012 -19.305 8.377 1.00 79.00 347 TYR A O 1
ATOM 2709 N N . GLU A 1 348 ? -7.284 -21.005 9.829 1.00 83.31 348 GLU A N 1
ATOM 2710 C CA . GLU A 1 348 ? -6.488 -20.431 10.927 1.00 83.31 348 GLU A CA 1
ATOM 2711 C C . GLU A 1 348 ? -7.010 -19.057 11.405 1.00 83.31 348 GLU A C 1
ATOM 2713 O O . GLU A 1 348 ? -6.257 -18.201 11.867 1.00 83.31 348 GLU A O 1
ATOM 2718 N N . LEU A 1 349 ? -8.324 -18.820 11.301 1.00 83.81 349 LEU A N 1
ATOM 2719 C CA . LEU A 1 349 ? -8.939 -17.529 11.621 1.00 83.81 349 LEU A CA 1
ATOM 2720 C C . LEU A 1 349 ? -9.466 -17.420 13.059 1.00 83.81 349 LEU A C 1
ATOM 2722 O O . LEU A 1 349 ? -9.879 -16.332 13.466 1.00 83.81 349 LEU A O 1
ATOM 2726 N N . ASN A 1 350 ? -9.427 -18.489 13.856 1.00 85.38 350 ASN A N 1
ATOM 2727 C CA . ASN A 1 350 ? -9.918 -18.507 15.235 1.00 85.38 350 ASN A CA 1
ATOM 2728 C C . ASN A 1 350 ? -8.817 -18.715 16.295 1.00 85.38 350 ASN A C 1
ATOM 2730 O O . ASN A 1 350 ? -7.714 -19.187 16.028 1.00 85.38 350 ASN A O 1
ATOM 2734 N N . GLY A 1 351 ? -9.147 -18.402 17.549 1.00 77.31 351 GLY A N 1
ATOM 2735 C CA . GLY A 1 351 ? -8.324 -18.761 18.704 1.00 77.31 351 GLY A CA 1
ATOM 2736 C C . GLY A 1 351 ? -7.136 -17.823 18.930 1.00 77.31 351 GLY A C 1
ATOM 2737 O O . GLY A 1 351 ? -7.258 -16.614 18.778 1.00 77.31 351 GLY A O 1
ATOM 2738 N N . ASN A 1 352 ? -6.001 -18.368 19.380 1.00 75.00 352 ASN A N 1
ATOM 2739 C CA . ASN A 1 352 ? -4.815 -17.561 19.709 1.00 75.00 352 ASN A CA 1
ATOM 2740 C C . ASN A 1 352 ? -4.051 -17.071 18.470 1.00 75.00 352 ASN A C 1
ATOM 2742 O O . ASN A 1 352 ? -3.272 -16.124 18.582 1.00 75.00 352 ASN A O 1
ATOM 2746 N N . ASP A 1 353 ? -4.254 -17.732 17.331 1.00 68.38 353 ASP A N 1
ATOM 2747 C CA . ASP A 1 353 ? -3.498 -17.499 16.101 1.00 68.38 353 ASP A CA 1
ATOM 2748 C C . ASP A 1 353 ? -4.305 -16.701 15.060 1.00 68.38 353 ASP A C 1
ATOM 2750 O O . ASP A 1 353 ? -3.715 -16.107 14.157 1.00 68.38 353 ASP A O 1
ATOM 2754 N N . GLY A 1 354 ? -5.629 -16.610 15.232 1.00 79.00 354 GLY A N 1
ATOM 2755 C CA . GLY A 1 354 ? -6.537 -15.895 14.340 1.00 79.00 354 GLY A CA 1
ATOM 2756 C C . GLY A 1 354 ? -7.201 -14.656 14.965 1.00 79.00 354 GLY A C 1
ATOM 2757 O O . GLY A 1 354 ? -7.200 -14.484 16.185 1.00 79.00 354 GLY A O 1
ATOM 2758 N N . PRO A 1 355 ? -7.775 -13.758 14.143 1.00 83.25 355 PRO A N 1
ATOM 2759 C CA . PRO A 1 355 ? -8.409 -12.528 14.618 1.00 83.25 355 PRO A CA 1
ATOM 2760 C C . PRO A 1 355 ? -9.734 -12.764 15.357 1.00 83.25 355 PRO A C 1
ATOM 2762 O O . PRO A 1 355 ? -10.148 -11.896 16.124 1.00 83.25 355 PRO A O 1
ATOM 2765 N N . PHE A 1 356 ? -10.406 -13.902 15.149 1.00 87.94 356 PHE A N 1
ATOM 2766 C CA . PHE A 1 356 ? -11.680 -14.194 15.804 1.00 87.94 356 PHE A CA 1
ATOM 2767 C C . PHE A 1 356 ? -11.473 -14.923 17.145 1.00 87.94 356 PHE A C 1
ATOM 2769 O O . PHE A 1 356 ? -10.809 -15.963 17.189 1.00 87.94 356 PHE A O 1
ATOM 2776 N N . PRO A 1 357 ? -12.075 -14.445 18.251 1.00 88.62 357 PRO A N 1
ATOM 2777 C CA . PRO A 1 357 ? -11.957 -15.103 19.549 1.00 88.62 357 PRO A CA 1
ATOM 2778 C C . PRO A 1 357 ? -12.449 -16.559 19.515 1.00 88.62 357 PRO A C 1
ATOM 2780 O O . PRO A 1 357 ? -13.533 -16.838 19.002 1.00 88.62 357 PRO A O 1
ATOM 2783 N N . GLY A 1 358 ? -11.693 -17.481 20.120 1.00 88.56 358 GLY A N 1
ATOM 2784 C CA . GLY A 1 358 ? -12.099 -18.889 20.252 1.00 88.56 358 GLY A CA 1
ATOM 2785 C C . GLY A 1 358 ? -13.430 -19.069 21.000 1.00 88.56 358 GLY A C 1
ATOM 2786 O O . GLY A 1 358 ? -13.791 -18.257 21.859 1.00 88.56 358 GLY A O 1
ATOM 2787 N N . GLY A 1 359 ? -14.165 -20.136 20.678 1.00 89.94 359 GLY A N 1
ATOM 2788 C CA . GLY A 1 359 ? -15.512 -20.391 21.199 1.00 89.94 359 GLY A CA 1
ATOM 2789 C C . GLY A 1 359 ? -16.579 -19.408 20.701 1.00 89.94 359 GLY A C 1
ATOM 2790 O O . GLY A 1 359 ? -17.559 -19.153 21.413 1.00 89.94 359 GLY A O 1
ATOM 2791 N N . SER A 1 360 ? -16.376 -18.819 19.521 1.00 91.81 360 SER A N 1
ATOM 2792 C CA . SER A 1 360 ? -17.298 -17.859 18.908 1.00 91.81 360 SER A CA 1
ATOM 2793 C C . SER A 1 360 ? -17.810 -18.347 17.557 1.00 91.81 360 SER A C 1
ATOM 2795 O O . SER A 1 360 ? -17.107 -19.028 16.817 1.00 91.81 360 SER A O 1
ATOM 2797 N N . THR A 1 361 ? -19.026 -17.931 17.223 1.00 92.94 361 THR A N 1
ATOM 2798 C CA . THR A 1 361 ? -19.608 -18.002 15.883 1.00 92.94 361 THR A CA 1
ATOM 2799 C C . THR A 1 361 ? -19.373 -16.672 15.179 1.00 92.94 361 THR A C 1
ATOM 2801 O O . THR A 1 361 ? -19.694 -15.617 15.733 1.00 92.94 361 THR A O 1
ATOM 2804 N N . LEU A 1 362 ? -18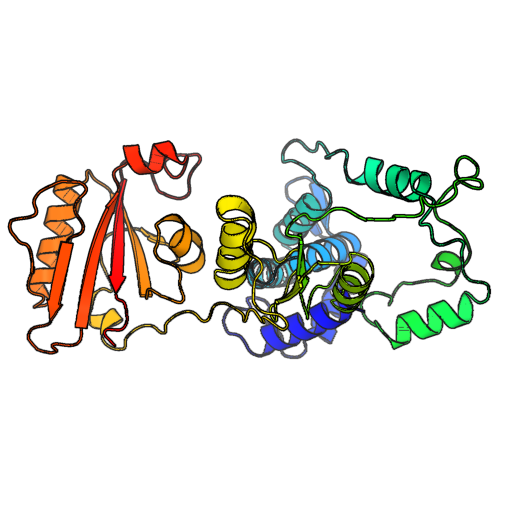.848 -16.703 13.955 1.00 93.31 362 LEU A N 1
ATOM 2805 C CA . LEU A 1 362 ? -18.779 -15.506 13.122 1.00 93.31 362 LEU A CA 1
ATOM 2806 C C . LEU A 1 362 ? -20.116 -15.320 12.404 1.00 93.31 362 LEU A C 1
ATOM 2808 O O . LEU A 1 362 ? -20.569 -16.184 11.658 1.00 93.31 362 LEU A O 1
ATOM 2812 N N . VAL A 1 363 ? -20.740 -14.171 12.628 1.00 93.12 363 VAL A N 1
ATOM 2813 C CA . VAL A 1 363 ? -21.981 -13.755 11.980 1.00 93.12 363 VAL A CA 1
ATOM 2814 C C . VAL A 1 363 ? -21.641 -12.709 10.937 1.00 93.12 363 VAL A C 1
ATOM 2816 O O . VAL A 1 363 ? -21.032 -11.687 11.254 1.00 93.12 363 VAL A O 1
ATOM 2819 N N . VAL A 1 364 ? -22.065 -12.945 9.702 1.00 92.44 364 VAL A N 1
ATOM 2820 C CA . VAL A 1 364 ? -21.918 -11.981 8.611 1.00 92.44 364 VAL A CA 1
ATOM 2821 C C . VAL A 1 364 ? -23.291 -11.481 8.236 1.00 92.44 364 VAL A C 1
ATOM 2823 O O . VAL A 1 364 ? -24.133 -12.264 7.810 1.00 92.44 364 VAL A O 1
ATOM 2826 N N . VAL A 1 365 ? -23.515 -10.183 8.395 1.00 91.50 365 VAL A N 1
ATOM 2827 C CA . VAL A 1 365 ? -24.744 -9.522 7.960 1.00 91.50 365 VAL A CA 1
ATOM 2828 C C . VAL A 1 365 ? -24.409 -8.684 6.745 1.00 91.50 365 VAL A C 1
ATOM 2830 O O . VAL A 1 365 ? -23.471 -7.893 6.795 1.00 91.50 365 VAL A O 1
ATOM 2833 N N . TYR A 1 366 ? -25.144 -8.848 5.653 1.00 91.12 366 TYR A N 1
ATOM 2834 C CA . TYR A 1 366 ? -24.844 -8.165 4.401 1.00 91.12 366 TYR A CA 1
ATOM 2835 C C . TYR A 1 366 ? -26.098 -7.712 3.661 1.00 91.12 366 TYR A C 1
ATOM 2837 O O . TYR A 1 366 ? -27.197 -8.220 3.866 1.00 91.12 366 TYR A O 1
ATOM 2845 N N . THR A 1 367 ? -25.911 -6.748 2.775 1.00 89.88 367 THR A N 1
ATOM 2846 C CA . THR A 1 367 ? -26.871 -6.346 1.753 1.00 89.88 367 THR A CA 1
ATOM 2847 C C . THR A 1 367 ? -26.129 -6.054 0.459 1.00 89.88 367 THR A C 1
ATOM 2849 O O . THR A 1 367 ? -24.910 -5.859 0.451 1.00 89.88 367 THR A O 1
ATOM 2852 N N . TYR A 1 368 ? -26.872 -6.031 -0.632 1.00 84.75 368 TYR A N 1
ATOM 2853 C CA . TYR A 1 368 ? -26.408 -5.634 -1.948 1.00 84.75 368 TYR A CA 1
ATOM 2854 C C . TYR A 1 368 ? -27.489 -4.755 -2.584 1.00 84.75 368 TYR A C 1
ATOM 2856 O O . TYR A 1 368 ? -28.664 -4.883 -2.225 1.00 84.75 368 TYR A O 1
ATOM 2864 N N . PRO A 1 369 ? -27.117 -3.832 -3.482 1.00 72.50 369 PRO A N 1
ATOM 2865 C CA . PRO A 1 369 ? -28.094 -3.054 -4.225 1.00 72.50 369 PRO A CA 1
ATOM 2866 C C . PRO A 1 369 ? -28.985 -4.002 -5.036 1.00 72.50 369 PRO A C 1
ATOM 2868 O O . PRO A 1 369 ? -28.490 -4.816 -5.813 1.00 72.50 369 PRO A O 1
ATOM 2871 N N . LEU A 1 370 ? -30.298 -3.918 -4.817 1.00 63.78 370 LEU A N 1
ATOM 2872 C CA . LEU A 1 370 ? -31.282 -4.474 -5.737 1.00 63.78 370 LEU A CA 1
ATOM 2873 C C . LEU A 1 370 ? -31.366 -3.486 -6.908 1.00 63.78 370 LEU A C 1
ATOM 2875 O O . LEU A 1 370 ? -31.795 -2.350 -6.705 1.00 63.78 370 LEU A O 1
ATOM 2879 N N . ASP A 1 371 ? -30.842 -3.885 -8.069 1.00 49.38 371 ASP A N 1
ATOM 2880 C CA . ASP A 1 371 ? -30.872 -3.090 -9.309 1.00 49.38 371 ASP A CA 1
ATOM 2881 C C . ASP A 1 371 ? -32.298 -2.737 -9.767 1.00 49.38 371 ASP A C 1
ATOM 2883 O O . ASP A 1 371 ? -33.195 -3.612 -9.670 1.00 49.38 371 ASP A O 1
#

Organism: NCBI:txid449393

Secondary structure (DSSP, 8-state):
-HHHHHHHHHHHHHHH-TT--S--SSHHHHHHHHHHHHHHS-EE-TTS-EE-HHHHHHHHHHHHT-GGGHHHHHHHHHHHHTT-THHHHHHHHHHTTB-TTSPBPTHHHHHHHHHHHTS------SSHHHHHHHHHHH-TTTTTT--GGGGTS-SS-GGGTT-PPP----------EEEEEEE-SSS-HHHHHHHHHHSTT-EEEEEEEESS--TTSSHHHHHHHHHHHHH-PPPPTT-EEPPP-PPPPPTTHHHHTTT-SSEEE-HHHHTGGGT--TTT-EEEEEEEES-HHHHHHHHHHHHHHTT-EES-TT---TT--EEEEETTEEEEEEEEEEE-HHHHHTTT-BTTTSSBPTTEEEEEEEE----

Foldseek 3Di:
DLLLVLQVVLQVCLCPDPLQLADDVGSVVLLVVLQVCCQVPWQQAPVRDTHHNVLLVLLSSLLQQDVVCSSLNSNQSNCSVVSHNVSSNVSNCVSQCADPVGDGDCCVVVVLVVCLLQLVWQQADPCLVVVLVVCCVVRVVVCVVPDSVVRHGIPDDPVRPPRDHDDDADDDQAAAEQEAECSESPQHVVNSVVVQVRHPNYAYEYEDDGHHDDQVVAPVNVVQVCCCVPVVDHDDHPHYDYHQDFDDQDPCCCVQPPPLDADKDDCVVCCVVVPRGRNFKDKIKGWAAAFQVVSVVSRVVSNVVSQWDWPCPVPPDSQDKIKTARPVDRQDIKIKGKDGLVNCVVVQQEDPRHPHDPNTIMMMIIDGGPD

Radius of gyration: 25.45 Å; chains: 1; bounding box: 77×47×55 Å

pLDDT: mean 90.28, std 7.92, range [49.38, 98.81]